Protein AF-A0A976Q446-F1 (afdb_monomer_lite)

Secondary structure (DSSP, 8-state):
---------------------------------TTTTSSSEEE-TTS-EEEPTTEEES-TT-TT---EEEPTTPPP-----------------------S-PPPS---GGGTT-EEES-BTTT-STT--EEEEETTEEEE-SSHHHHHHHHTT-SEEEEEEEE--TTSPPPEEEEEEEBS--PBP-TT---EESSSSEEEEEETTEEEEEEHHHHHHHTTTTT---SEEEEEE-TTSSEEEEEE-S---

Foldseek 3Di:
DDDDDDDDDDDDDDDDDDPPPPPPDPPPPPPDQPLNQEPQWDQDPVGDIDGHPQWDQPCPPDPVRSYTDGDPPPDDPPPDDDDDDDDDPDPPPPDPPQPFQDDDQWADPVQQQPKDKRAAPVRDFQSIWIWGHHPGGTDTDQDVLQVVLVVVVARGWLGWHWDDDPVPDDIDIDTHGFHDDQDFDDPPDAWDDPDFFKIWDDDSRGIGIDGLCCVQQVCPVVNDRANDWTWDQDPVRGTDIDGHHPPPD

Radius of gyration: 28.93 Å; chains: 1; bounding box: 52×48×113 Å

Sequence (249 aa):
MTRHTSRFFALPILAAGLFGTFVGCVIETGIREPCDSGEHNYLDGDGNCECDQGYEWCNPADNNDLNCCKIEDAPAPGDGDGDGDGDGDGDGDTGEEDAGVHPPAECQMTDEGALWCTHDQAMGPEGSTLYVCSGGQWVVDSVTGTAWCADSGYDFSYGCTDVVPTDGADPYIEFLCGSGPGTACDDAYVDNCVDSDVIQFCKFDKVTADSCQRFCSSGELDGVAYEFGACDIGDDSLYTCLCWDGDAG

pLDDT: mean 79.63, std 19.0, range [39.44, 97.5]

Structure (mmCIF, N/CA/C/O backbone):
data_AF-A0A976Q446-F1
#
_entry.id   AF-A0A976Q446-F1
#
loop_
_atom_site.group_PDB
_atom_site.id
_atom_site.type_symbol
_atom_site.label_atom_id
_atom_site.label_alt_id
_atom_site.label_comp_id
_atom_site.label_asym_id
_atom_site.label_entity_id
_atom_site.label_seq_id
_atom_site.pdbx_PDB_ins_code
_atom_site.Cartn_x
_atom_site.Cartn_y
_atom_site.Cartn_z
_atom_site.occupancy
_atom_site.B_iso_or_equiv
_atom_site.auth_seq_id
_atom_site.auth_comp_id
_atom_site.auth_asym_id
_atom_site.auth_atom_id
_atom_site.pdbx_PDB_model_num
ATOM 1 N N . MET A 1 1 ? -16.379 17.966 -67.492 1.00 44.19 1 MET A N 1
ATOM 2 C CA . MET A 1 1 ? -15.844 19.341 -67.631 1.00 44.19 1 MET A CA 1
ATOM 3 C C . MET A 1 1 ? -16.255 20.042 -66.343 1.00 44.19 1 MET A C 1
ATOM 5 O O . MET A 1 1 ? -17.434 20.001 -66.052 1.00 44.19 1 MET A O 1
ATOM 9 N N . THR A 1 2 ? -15.397 20.499 -65.438 1.00 43.44 2 THR A N 1
ATOM 10 C CA . THR A 1 2 ? -14.132 21.223 -65.610 1.00 43.44 2 THR A CA 1
ATOM 11 C C . THR A 1 2 ? -13.346 21.101 -64.296 1.00 43.44 2 THR A C 1
ATOM 13 O O . THR A 1 2 ? -13.939 21.110 -63.222 1.00 43.44 2 THR A O 1
ATOM 16 N N . ARG A 1 3 ? -12.022 20.940 -64.384 1.00 43.34 3 ARG A N 1
ATOM 17 C CA . ARG A 1 3 ? -11.093 20.946 -63.243 1.00 43.34 3 ARG A CA 1
ATOM 18 C C . ARG A 1 3 ? -11.055 22.338 -62.601 1.00 43.34 3 ARG A C 1
ATOM 20 O O . ARG A 1 3 ? -10.925 23.309 -63.340 1.00 43.34 3 ARG A O 1
ATOM 27 N N . HIS A 1 4 ? -10.994 22.414 -61.272 1.00 45.69 4 HIS A N 1
ATOM 28 C CA . HIS A 1 4 ? -10.360 23.544 -60.591 1.00 45.69 4 HIS A CA 1
ATOM 29 C C . HIS A 1 4 ? -9.312 23.062 -59.587 1.00 45.69 4 HIS A C 1
ATOM 31 O O . HIS A 1 4 ? -9.592 22.656 -58.468 1.00 45.69 4 HIS A O 1
ATOM 37 N N . THR A 1 5 ? -8.075 23.103 -60.069 1.00 49.12 5 THR A N 1
ATOM 38 C CA . THR A 1 5 ? -6.840 23.263 -59.309 1.00 49.12 5 THR A CA 1
ATOM 39 C C . THR A 1 5 ? -6.778 24.665 -58.701 1.00 49.12 5 THR A C 1
ATOM 41 O O . THR A 1 5 ? -6.869 25.629 -59.458 1.00 49.12 5 THR A O 1
ATOM 44 N N . SER A 1 6 ? -6.500 24.771 -57.401 1.00 51.25 6 SER A N 1
ATOM 45 C CA . SER A 1 6 ? -5.892 25.965 -56.801 1.00 51.25 6 SER A CA 1
ATOM 46 C C . SER A 1 6 ? -4.831 25.544 -55.788 1.00 51.25 6 SER A C 1
ATOM 48 O O . SER A 1 6 ? -5.129 25.092 -54.690 1.00 51.25 6 SER A O 1
ATOM 50 N N . ARG A 1 7 ? -3.574 25.679 -56.218 1.00 52.44 7 ARG A N 1
ATOM 51 C CA . ARG A 1 7 ? -2.381 25.844 -55.378 1.00 52.44 7 ARG A CA 1
ATOM 52 C C . ARG A 1 7 ? -2.422 27.259 -54.813 1.00 52.44 7 ARG A C 1
ATOM 54 O O . ARG A 1 7 ? -2.649 28.123 -55.638 1.00 52.44 7 ARG A O 1
ATOM 61 N N . PHE A 1 8 ? -2.100 27.525 -53.548 1.00 46.28 8 PHE A N 1
ATOM 62 C CA . PHE A 1 8 ? -1.436 28.782 -53.154 1.00 46.28 8 PHE A CA 1
ATOM 63 C C . PHE A 1 8 ? -0.738 28.628 -51.784 1.00 46.28 8 PHE A C 1
ATOM 65 O O . PHE A 1 8 ? -1.380 28.421 -50.766 1.00 46.28 8 PHE A O 1
ATOM 72 N N . PHE A 1 9 ? 0.591 28.759 -51.851 1.00 43.62 9 PHE A N 1
ATOM 73 C CA . PHE A 1 9 ? 1.538 29.366 -50.906 1.00 43.62 9 PHE A CA 1
ATOM 74 C C . PHE A 1 9 ? 1.897 28.699 -49.567 1.00 43.62 9 PHE A C 1
ATOM 76 O O . PHE A 1 9 ? 1.183 28.760 -48.575 1.00 43.62 9 PHE A O 1
ATOM 83 N N . ALA A 1 10 ? 3.137 28.202 -49.560 1.00 46.50 10 ALA A N 1
ATOM 84 C CA . ALA A 1 10 ? 3.999 28.073 -48.398 1.00 46.50 10 ALA A CA 1
ATOM 85 C C . ALA A 1 10 ? 4.378 29.456 -47.833 1.00 46.50 10 ALA A C 1
ATOM 87 O O . ALA A 1 10 ? 4.675 30.378 -48.597 1.00 46.50 10 ALA A O 1
ATOM 88 N N . LEU A 1 11 ? 4.448 29.556 -46.505 1.00 43.75 11 LEU A N 1
ATOM 89 C CA . LEU A 1 11 ? 5.211 30.576 -45.786 1.00 43.75 11 LEU A CA 1
ATOM 90 C C . LEU A 1 11 ? 6.233 29.857 -44.885 1.00 43.75 11 LEU A C 1
ATOM 92 O O . LEU A 1 11 ? 5.818 29.019 -44.087 1.00 43.75 11 LEU A O 1
ATOM 96 N N . PRO A 1 12 ? 7.539 30.164 -44.977 1.00 56.53 12 PRO A N 1
ATOM 97 C CA . PRO A 1 12 ? 8.523 29.732 -43.996 1.00 56.53 12 PRO A CA 1
ATOM 98 C C . PRO A 1 12 ? 8.635 30.789 -42.887 1.00 56.53 12 PRO A C 1
ATOM 100 O O . PRO A 1 12 ? 8.823 31.970 -43.181 1.00 56.53 12 PRO A O 1
ATOM 103 N N . ILE A 1 13 ? 8.553 30.383 -41.617 1.00 61.16 13 ILE A N 1
ATOM 104 C CA . ILE A 1 13 ? 8.960 31.229 -40.487 1.00 61.16 13 ILE A CA 1
ATOM 105 C C . ILE A 1 13 ? 10.309 30.713 -39.988 1.00 61.16 13 ILE A C 1
ATOM 107 O O . ILE A 1 13 ? 10.453 29.562 -39.588 1.00 61.16 13 ILE A O 1
ATOM 111 N N . LEU A 1 14 ? 11.302 31.592 -40.096 1.00 50.97 14 LEU A N 1
ATOM 112 C CA . LEU A 1 14 ? 12.709 31.407 -39.770 1.00 50.97 14 LEU A CA 1
ATOM 113 C C . LEU A 1 14 ? 12.988 32.002 -38.376 1.00 50.97 14 LEU A C 1
ATOM 115 O O . LEU A 1 14 ? 12.715 33.176 -38.159 1.00 50.97 14 LEU A O 1
ATOM 119 N N . ALA A 1 15 ? 13.549 31.162 -37.500 1.00 52.41 15 ALA A N 1
ATOM 120 C CA . ALA A 1 15 ? 14.573 31.393 -36.467 1.00 52.41 15 ALA A CA 1
ATOM 121 C C . ALA A 1 15 ? 14.533 32.616 -35.515 1.00 52.41 15 ALA A C 1
ATOM 123 O O . ALA A 1 15 ? 14.672 33.757 -35.942 1.00 52.41 15 ALA A O 1
ATOM 124 N N . ALA A 1 16 ? 14.576 32.324 -34.206 1.00 46.72 16 ALA A N 1
ATOM 125 C CA . ALA A 1 16 ? 15.568 32.783 -33.205 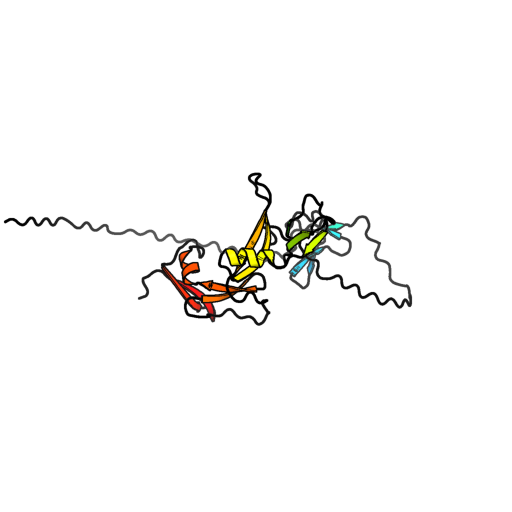1.00 46.72 16 ALA A CA 1
ATOM 126 C C . ALA A 1 16 ? 15.119 32.220 -31.834 1.00 46.72 16 ALA A C 1
ATOM 128 O O . ALA A 1 16 ? 13.964 32.381 -31.471 1.00 46.72 16 ALA A O 1
ATOM 129 N N . GLY A 1 17 ? 15.896 31.475 -31.047 1.00 47.75 17 GLY A N 1
ATOM 130 C CA . GLY A 1 17 ? 17.294 31.700 -30.700 1.00 47.75 17 GLY A CA 1
ATOM 131 C C . GLY A 1 17 ? 17.366 32.431 -29.355 1.00 47.75 17 GLY A C 1
ATOM 132 O O . GLY A 1 17 ? 17.633 33.627 -29.334 1.00 47.75 17 GLY A O 1
ATOM 133 N N . LEU A 1 18 ? 17.118 31.726 -28.247 1.00 48.59 18 LEU A N 1
ATOM 134 C CA . LEU A 1 18 ? 17.399 32.216 -26.895 1.00 48.59 18 LEU A CA 1
ATOM 135 C C . LEU A 1 18 ? 17.906 31.048 -26.043 1.00 48.59 18 LEU A C 1
ATOM 137 O O . LEU A 1 18 ? 17.147 30.308 -25.429 1.00 48.59 18 LEU A O 1
ATOM 141 N N . PHE A 1 19 ? 19.227 30.872 -26.067 1.00 49.06 19 PHE A N 1
ATOM 142 C CA . PHE A 1 19 ? 19.951 30.047 -25.110 1.00 49.06 19 PHE A CA 1
ATOM 143 C C . PHE A 1 19 ? 19.890 30.748 -23.751 1.00 49.06 19 PHE A C 1
ATOM 145 O O . PHE A 1 19 ? 20.636 31.694 -23.496 1.00 49.06 19 PHE A O 1
ATOM 152 N N . GLY A 1 20 ? 18.963 30.314 -22.900 1.00 47.66 20 GLY A N 1
ATOM 153 C CA . GLY A 1 20 ? 18.974 30.641 -21.483 1.00 47.66 20 GLY A CA 1
ATOM 154 C C . GLY A 1 20 ? 20.049 29.809 -20.797 1.00 47.66 20 GLY A C 1
ATOM 155 O O . GLY A 1 20 ? 19.848 28.630 -20.529 1.00 47.66 20 GLY A O 1
ATOM 156 N N . THR A 1 21 ? 21.207 30.407 -20.533 1.00 50.53 21 THR A N 1
ATOM 157 C CA . THR A 1 21 ? 22.177 29.863 -19.581 1.00 50.53 21 THR A CA 1
ATOM 158 C C . THR A 1 21 ? 21.565 29.940 -18.188 1.00 50.53 21 THR A C 1
ATOM 160 O O . THR A 1 21 ? 21.649 30.976 -17.527 1.00 50.53 21 THR A O 1
ATOM 163 N N . PHE A 1 22 ? 20.929 28.858 -17.748 1.00 49.34 22 PHE A N 1
ATOM 164 C CA . PHE A 1 22 ? 20.623 28.670 -16.339 1.00 49.34 22 PHE A CA 1
ATOM 165 C C . PHE A 1 22 ? 21.935 28.337 -15.634 1.00 49.34 22 PHE A C 1
ATOM 167 O O . PHE A 1 22 ? 22.484 27.246 -15.763 1.00 49.34 22 PHE A O 1
ATOM 174 N N . VAL A 1 23 ? 22.473 29.326 -14.925 1.00 53.38 23 VAL A N 1
ATOM 175 C CA . VAL A 1 23 ? 23.463 29.091 -13.878 1.00 53.38 23 VAL A CA 1
ATOM 176 C C . VAL A 1 23 ? 22.703 28.374 -12.768 1.00 53.38 23 VAL A C 1
ATOM 178 O O . VAL A 1 23 ? 22.029 29.011 -11.962 1.00 53.38 23 VAL A O 1
ATOM 181 N N . GLY A 1 24 ? 22.733 27.041 -12.801 1.00 40.53 24 GLY A N 1
ATOM 182 C CA . GLY A 1 24 ? 22.257 26.215 -11.704 1.00 40.53 24 GLY A CA 1
ATOM 183 C C . GLY A 1 24 ? 23.042 26.593 -10.456 1.00 40.53 24 GLY A C 1
ATOM 184 O O . GLY A 1 24 ? 24.266 26.471 -10.418 1.00 40.53 24 GLY A O 1
ATOM 185 N N . CYS A 1 25 ? 22.341 27.132 -9.465 1.00 46.78 25 CYS A N 1
ATOM 186 C CA . CYS A 1 25 ? 22.886 27.292 -8.133 1.00 46.78 25 CYS A CA 1
ATOM 187 C C . CYS A 1 25 ? 23.080 25.875 -7.584 1.00 46.78 25 CYS A C 1
ATOM 189 O O . CYS A 1 25 ? 22.105 25.172 -7.336 1.00 46.78 25 CYS A O 1
ATOM 191 N N . VAL A 1 26 ? 24.333 25.432 -7.471 1.00 47.09 26 VAL A N 1
ATOM 192 C CA . VAL A 1 26 ? 24.674 24.265 -6.658 1.00 47.09 26 VAL A CA 1
ATOM 193 C C . VAL A 1 26 ? 24.416 24.692 -5.220 1.00 47.09 26 VAL A C 1
ATOM 195 O O . VAL A 1 26 ? 25.197 25.449 -4.646 1.00 47.09 26 VAL A O 1
ATOM 198 N N . ILE A 1 27 ? 23.275 24.284 -4.671 1.00 40.38 27 ILE A N 1
ATOM 199 C CA . ILE A 1 27 ? 23.041 24.366 -3.236 1.00 40.38 27 ILE A CA 1
ATOM 200 C C . ILE A 1 27 ? 23.827 23.198 -2.641 1.00 40.38 27 ILE A C 1
ATOM 202 O O . ILE A 1 27 ? 23.351 22.069 -2.616 1.00 40.38 27 ILE A O 1
ATOM 206 N N . GLU A 1 28 ? 25.063 23.461 -2.214 1.00 44.03 28 GLU A N 1
ATOM 207 C CA . GLU A 1 28 ? 25.719 22.623 -1.211 1.00 44.03 28 GLU A CA 1
ATOM 208 C C . GLU A 1 28 ? 24.893 22.758 0.072 1.00 44.03 28 GLU A C 1
ATOM 210 O O . GLU A 1 28 ? 25.093 23.671 0.876 1.00 44.03 28 GLU A O 1
ATOM 215 N N . THR A 1 29 ? 23.920 21.870 0.258 1.00 46.28 29 THR A N 1
ATOM 216 C CA . THR A 1 29 ? 23.405 21.586 1.592 1.00 46.28 29 THR A CA 1
ATOM 217 C C . THR A 1 29 ? 24.532 20.865 2.315 1.00 46.28 29 THR A C 1
ATOM 219 O O . THR A 1 29 ? 24.669 19.647 2.217 1.00 46.28 29 THR A O 1
ATOM 222 N N . GLY A 1 30 ? 25.405 21.628 2.980 1.00 44.81 30 GLY A N 1
ATOM 223 C CA . GLY A 1 30 ? 26.256 21.062 4.016 1.00 44.81 30 GLY A CA 1
ATOM 224 C C . GLY A 1 30 ? 25.344 20.245 4.918 1.00 44.81 30 GLY A C 1
ATOM 225 O O . GLY A 1 30 ? 24.333 20.775 5.379 1.00 44.81 30 GLY A O 1
ATOM 226 N N . ILE A 1 31 ? 25.636 18.951 5.036 1.00 44.44 31 ILE A N 1
ATOM 227 C CA . ILE A 1 31 ? 24.857 18.001 5.823 1.00 44.44 31 ILE A CA 1
ATOM 228 C C . ILE A 1 31 ? 24.842 18.569 7.240 1.00 44.44 31 ILE A C 1
ATOM 230 O O . ILE A 1 31 ? 25.838 18.499 7.957 1.00 44.44 31 ILE A O 1
ATOM 234 N N . ARG A 1 32 ? 23.753 19.257 7.589 1.00 49.25 32 ARG A N 1
ATOM 235 C CA . ARG A 1 32 ? 23.445 19.591 8.971 1.00 49.25 32 ARG A CA 1
ATOM 236 C C . ARG A 1 32 ? 23.300 18.244 9.648 1.00 49.25 32 ARG A C 1
ATOM 238 O O . ARG A 1 32 ? 22.568 17.403 9.125 1.00 49.25 32 ARG A O 1
ATOM 245 N N . GLU A 1 33 ? 24.050 18.015 10.722 1.00 61.28 33 GLU A N 1
ATOM 246 C CA . GLU A 1 33 ? 23.858 16.785 11.481 1.00 61.28 33 GLU A CA 1
ATOM 247 C C . GLU A 1 33 ? 22.367 16.694 11.839 1.00 61.28 33 GLU A C 1
ATOM 249 O O . GLU A 1 33 ? 21.788 17.726 12.203 1.00 61.28 33 GLU A O 1
ATOM 254 N N . PRO A 1 34 ? 21.720 15.528 11.651 1.00 69.06 34 PRO A N 1
ATOM 255 C CA . PRO A 1 34 ? 20.257 15.418 11.635 1.00 69.06 34 PRO A CA 1
ATOM 256 C C . PRO A 1 34 ? 19.574 16.006 12.877 1.00 69.06 34 PRO A C 1
ATOM 258 O O . PRO A 1 34 ? 18.425 16.431 12.799 1.00 69.06 34 PRO A O 1
ATOM 261 N N . CYS A 1 35 ? 20.309 16.109 13.989 1.00 77.75 35 CYS A N 1
ATOM 262 C CA . CYS A 1 35 ? 19.809 16.526 15.295 1.00 77.75 35 CYS A CA 1
ATOM 263 C C . CYS A 1 35 ? 20.274 17.927 15.750 1.00 77.75 35 CYS A C 1
ATOM 265 O O . CYS A 1 35 ? 19.910 18.382 16.828 1.00 77.75 35 CYS A O 1
ATOM 267 N N . ASP A 1 36 ? 20.992 18.686 14.910 1.00 73.38 36 ASP A N 1
ATOM 268 C CA . ASP A 1 36 ? 21.624 19.984 15.253 1.00 73.38 36 ASP A CA 1
ATOM 269 C C . ASP A 1 36 ? 20.631 21.145 15.526 1.00 73.38 36 ASP A C 1
ATOM 271 O O . ASP A 1 36 ? 21.016 22.308 15.649 1.00 73.38 36 ASP A O 1
ATOM 275 N N . SER A 1 37 ? 19.323 20.873 15.562 1.00 73.94 37 SER A N 1
ATOM 276 C CA . SER A 1 37 ? 18.276 21.894 15.719 1.00 73.94 37 SER A CA 1
ATOM 277 C C . SER A 1 37 ? 17.635 21.971 17.108 1.00 73.94 37 SER A C 1
ATOM 279 O O . SER A 1 37 ? 16.805 22.857 17.316 1.00 73.94 37 SER A O 1
ATOM 281 N N . GLY A 1 38 ? 18.059 21.139 18.067 1.00 74.31 38 GLY A N 1
ATOM 282 C CA . GLY A 1 38 ? 17.521 21.147 19.432 1.00 74.31 38 GLY A CA 1
ATOM 283 C C . GLY A 1 38 ? 18.552 20.869 20.529 1.00 74.31 38 GLY A C 1
ATOM 284 O O . GLY A 1 38 ? 19.681 20.467 20.255 1.00 74.31 38 GLY A O 1
ATOM 285 N N . GLU A 1 39 ? 18.173 21.144 21.779 1.00 81.19 39 GLU A N 1
ATOM 286 C CA . GLU A 1 39 ? 18.993 20.864 22.967 1.00 81.19 39 GLU A CA 1
ATOM 287 C C . GLU A 1 39 ? 18.647 19.494 23.572 1.00 81.19 39 GLU A C 1
ATOM 289 O O . GLU A 1 39 ? 17.487 19.081 23.559 1.00 81.19 39 GLU A O 1
ATOM 294 N N . HIS A 1 40 ? 19.654 18.829 24.155 1.00 88.12 40 HIS A N 1
ATOM 295 C CA . HIS A 1 40 ? 19.524 17.533 24.838 1.00 88.12 40 HIS A CA 1
ATOM 296 C C . HIS A 1 40 ? 19.047 16.379 23.950 1.00 88.12 40 HIS A C 1
ATOM 298 O O . HIS A 1 40 ? 18.311 15.508 24.411 1.00 88.12 40 HIS A O 1
ATOM 304 N N . ASN A 1 41 ? 19.483 16.373 22.690 1.00 88.06 41 ASN A N 1
ATOM 305 C CA . ASN A 1 41 ? 19.306 15.261 21.768 1.00 88.06 41 ASN A CA 1
ATOM 306 C C . ASN A 1 41 ? 20.666 14.763 21.233 1.00 88.06 41 ASN A C 1
ATOM 308 O O . ASN A 1 41 ? 21.676 15.470 21.309 1.00 88.06 41 ASN A O 1
ATOM 312 N N . TYR A 1 42 ? 20.689 13.549 20.693 1.00 86.31 42 TYR A N 1
ATOM 313 C CA . TYR A 1 42 ? 21.829 12.950 20.005 1.00 86.31 42 TYR A CA 1
ATOM 314 C C . TYR A 1 42 ? 21.358 12.088 18.827 1.00 86.31 42 TYR A C 1
ATOM 316 O O . TYR A 1 42 ? 20.184 11.746 18.730 1.00 86.31 42 TYR A O 1
ATOM 324 N N . LEU A 1 43 ? 22.280 11.749 17.922 1.00 87.56 43 LEU A N 1
ATOM 325 C CA . LEU A 1 43 ? 22.027 10.815 16.824 1.00 87.56 43 LEU A CA 1
ATOM 326 C C . LEU A 1 43 ? 22.353 9.387 17.281 1.00 87.56 43 LEU A C 1
ATOM 328 O O . LEU A 1 43 ? 23.485 9.134 17.707 1.00 87.56 43 LEU A O 1
ATOM 332 N N . ASP A 1 44 ? 21.389 8.475 17.204 1.00 82.75 44 ASP A N 1
ATOM 333 C CA . ASP A 1 44 ? 21.592 7.063 17.530 1.00 82.75 44 ASP A CA 1
ATOM 334 C C . ASP A 1 44 ? 22.413 6.319 16.447 1.00 82.75 44 ASP A C 1
ATOM 336 O O . ASP A 1 44 ? 22.931 6.903 15.489 1.00 82.75 44 ASP A O 1
ATOM 340 N N . GLY A 1 45 ? 22.587 5.006 16.624 1.00 68.75 45 GLY A N 1
ATOM 341 C CA . GLY A 1 45 ? 23.318 4.161 15.674 1.00 68.75 45 GLY A CA 1
ATOM 342 C C . GLY A 1 45 ? 22.598 3.926 14.340 1.00 68.75 45 GLY A C 1
ATOM 343 O O . GLY A 1 45 ? 23.258 3.531 13.377 1.00 68.75 45 GLY A O 1
ATOM 344 N N . ASP A 1 46 ? 21.295 4.199 14.287 1.00 79.31 46 ASP A N 1
ATOM 345 C CA . ASP A 1 46 ? 20.400 3.959 13.153 1.00 79.31 46 ASP A CA 1
ATOM 346 C C . ASP A 1 46 ? 20.088 5.253 12.375 1.00 79.31 46 ASP A C 1
ATOM 348 O O . ASP A 1 46 ? 19.491 5.221 11.299 1.00 79.31 46 ASP A O 1
ATOM 352 N N . GLY A 1 47 ? 20.585 6.394 12.861 1.00 80.00 47 GLY A N 1
ATOM 353 C CA . GLY A 1 47 ? 20.452 7.700 12.226 1.00 80.00 47 GLY A CA 1
ATOM 354 C C . GLY A 1 47 ? 19.227 8.498 12.675 1.00 80.00 47 GLY A C 1
ATOM 355 O O . GLY A 1 47 ? 18.902 9.492 12.020 1.00 80.00 47 GLY A O 1
ATOM 356 N N . ASN A 1 48 ? 18.574 8.114 13.774 1.00 85.19 48 ASN A N 1
ATOM 357 C CA . ASN A 1 48 ? 17.458 8.851 14.362 1.00 85.19 48 ASN A CA 1
ATOM 358 C C . ASN A 1 48 ? 17.941 9.808 15.451 1.00 85.19 48 ASN A C 1
ATOM 360 O O . ASN A 1 48 ? 18.958 9.583 16.107 1.00 85.19 48 ASN A O 1
ATOM 364 N N . CYS A 1 49 ? 17.194 10.890 15.651 1.00 88.25 49 CYS A N 1
ATOM 365 C CA . CYS A 1 49 ? 17.425 11.782 16.777 1.00 88.25 49 CYS A CA 1
ATOM 366 C C . CYS A 1 49 ? 16.709 11.244 18.006 1.00 88.25 49 CYS A C 1
ATOM 368 O O . CYS A 1 49 ? 15.510 10.992 17.947 1.00 88.25 49 CYS A O 1
ATOM 370 N N . GLU A 1 50 ? 17.432 11.116 19.110 1.00 90.12 50 GLU A N 1
ATOM 371 C CA . GLU A 1 50 ? 16.914 10.676 20.401 1.00 90.12 50 GLU A CA 1
ATOM 372 C C . GLU A 1 50 ? 17.234 11.705 21.484 1.00 90.12 50 GLU A C 1
ATOM 374 O O . GLU A 1 50 ? 18.238 12.410 21.403 1.00 90.12 50 GLU A O 1
ATOM 379 N N . CYS A 1 51 ? 16.392 11.793 22.514 1.00 92.50 51 CYS A N 1
ATOM 380 C CA . CYS A 1 51 ? 16.672 12.628 23.678 1.00 92.50 51 CYS A CA 1
ATOM 381 C C . CYS A 1 51 ? 17.720 11.985 24.597 1.00 92.50 51 CYS A C 1
ATOM 383 O O . CYS A 1 51 ? 17.729 10.772 24.802 1.00 92.50 51 CYS A O 1
ATOM 385 N N . ASP A 1 52 ? 18.559 12.813 25.223 1.00 88.75 52 ASP A N 1
ATOM 386 C CA . ASP A 1 52 ? 19.460 12.388 26.294 1.00 88.75 52 ASP A CA 1
ATOM 387 C C . ASP A 1 52 ? 18.680 11.668 27.409 1.00 88.75 52 ASP A C 1
ATOM 389 O O . ASP A 1 52 ? 17.547 12.021 27.750 1.00 88.75 52 ASP A O 1
ATOM 393 N N . GLN A 1 53 ? 19.322 10.699 28.065 1.00 87.25 53 GLN A N 1
ATOM 394 C CA . GLN A 1 53 ? 18.716 9.985 29.187 1.00 87.25 53 GLN A CA 1
ATOM 395 C C . GLN A 1 53 ? 18.201 10.956 30.271 1.00 87.25 53 GLN A C 1
ATOM 397 O O . GLN A 1 53 ? 18.956 11.756 30.830 1.00 87.25 53 GLN A O 1
ATOM 402 N N . GLY A 1 54 ? 16.913 10.842 30.615 1.00 83.94 54 GLY A N 1
ATOM 403 C CA . GLY A 1 54 ? 16.236 11.719 31.583 1.00 83.94 54 GLY A CA 1
ATOM 404 C C . GLY A 1 54 ? 15.529 12.932 30.963 1.00 83.94 54 GLY A C 1
ATOM 405 O O . GLY A 1 54 ? 15.011 13.774 31.706 1.00 83.94 54 GLY A O 1
ATOM 406 N N . TYR A 1 55 ? 15.492 13.010 29.633 1.00 87.81 55 TYR A N 1
ATOM 407 C CA . TYR A 1 55 ? 14.753 13.998 28.857 1.00 87.81 55 TYR A CA 1
ATOM 408 C C . TYR A 1 55 ? 13.749 13.309 27.913 1.00 87.81 55 TYR A C 1
ATOM 410 O O . TYR A 1 55 ? 13.942 12.161 27.523 1.00 87.81 55 TYR A O 1
ATOM 418 N N . GLU A 1 56 ? 12.671 14.008 27.564 1.00 92.31 56 GLU A N 1
ATOM 419 C CA . GLU A 1 56 ? 11.621 13.597 26.620 1.00 92.31 56 GLU A CA 1
ATOM 420 C C . GLU A 1 56 ? 11.331 14.731 25.628 1.00 92.31 56 GLU A C 1
ATOM 422 O O . GLU A 1 56 ? 11.651 15.884 25.911 1.00 92.31 56 GLU A O 1
ATOM 427 N N . TRP A 1 57 ? 10.716 14.453 24.478 1.00 91.25 57 TRP A N 1
ATOM 428 C CA . TRP A 1 57 ? 10.384 15.506 23.512 1.00 91.25 57 TRP A CA 1
ATOM 429 C C . TRP A 1 57 ? 9.470 16.565 24.132 1.00 91.25 57 TRP A C 1
ATOM 431 O O . TRP A 1 57 ? 8.399 16.254 24.649 1.00 91.25 57 TRP A O 1
ATOM 441 N N . CYS A 1 58 ? 9.869 17.835 24.044 1.00 88.50 58 CYS A N 1
ATOM 442 C CA . CYS A 1 58 ? 9.074 18.951 24.561 1.00 88.50 58 CYS A CA 1
ATOM 443 C C . CYS A 1 58 ? 7.719 19.069 23.856 1.00 88.50 58 CYS A C 1
ATOM 445 O O . CYS A 1 58 ? 6.728 19.494 24.454 1.00 88.50 58 CYS A O 1
ATOM 447 N N . ASN A 1 59 ? 7.695 18.738 22.567 1.00 85.44 59 ASN A N 1
ATOM 448 C CA . ASN A 1 59 ? 6.518 18.821 21.728 1.00 85.44 59 ASN A CA 1
ATOM 449 C C . ASN A 1 59 ? 6.434 17.579 20.831 1.00 85.44 59 ASN A C 1
ATOM 451 O O . ASN A 1 59 ? 6.769 17.648 19.652 1.00 85.44 59 ASN A O 1
ATOM 455 N N . PRO A 1 60 ? 5.961 16.440 21.362 1.00 81.62 60 PRO A N 1
ATOM 456 C CA . PRO A 1 60 ? 5.889 15.190 20.603 1.00 81.62 60 PRO A CA 1
ATOM 457 C C . PRO A 1 60 ? 4.911 15.251 19.416 1.00 81.62 60 PRO A C 1
ATOM 459 O O . PRO A 1 60 ? 4.848 14.319 18.627 1.00 81.62 60 PRO A O 1
ATOM 462 N N . ALA A 1 61 ? 4.130 16.330 19.286 1.00 80.69 61 ALA A N 1
ATOM 463 C CA . ALA A 1 61 ? 3.224 16.560 18.165 1.00 80.69 61 ALA A CA 1
ATOM 464 C C . ALA A 1 61 ? 3.866 17.344 17.002 1.00 80.69 61 ALA A C 1
ATOM 466 O O . ALA A 1 61 ? 3.219 17.522 15.969 1.00 80.69 61 ALA A O 1
ATOM 467 N N . ASP A 1 62 ? 5.094 17.851 17.158 1.00 79.06 62 ASP A N 1
ATOM 468 C CA . ASP A 1 62 ? 5.823 18.566 16.107 1.00 79.06 62 ASP A CA 1
ATOM 469 C C . ASP A 1 62 ? 7.136 17.850 15.788 1.00 79.06 62 ASP A C 1
ATOM 471 O O . ASP A 1 62 ? 8.152 18.051 16.446 1.00 79.06 62 ASP A O 1
ATOM 475 N N . ASN A 1 63 ? 7.128 17.051 14.720 1.00 78.12 63 ASN A N 1
ATOM 476 C CA . ASN A 1 63 ? 8.290 16.272 14.278 1.00 78.12 63 ASN A CA 1
ATOM 477 C C . ASN A 1 63 ? 9.479 17.137 13.810 1.00 78.12 63 ASN A C 1
ATOM 479 O O . ASN A 1 63 ? 10.541 16.598 13.508 1.00 78.12 63 ASN A O 1
ATOM 483 N N . ASN A 1 64 ? 9.319 18.463 13.717 1.00 81.31 64 ASN A N 1
ATOM 484 C CA . ASN A 1 64 ? 10.417 19.388 13.428 1.00 81.31 64 ASN A CA 1
ATOM 485 C C . ASN A 1 64 ? 10.976 20.059 14.694 1.00 81.31 64 ASN A C 1
ATOM 487 O O . ASN A 1 64 ? 11.976 20.776 14.605 1.00 81.31 64 ASN A O 1
ATOM 491 N N . ASP A 1 65 ? 10.339 19.868 15.853 1.00 83.50 65 ASP A N 1
ATOM 492 C CA . ASP A 1 65 ? 10.784 20.395 17.140 1.00 83.50 65 ASP A CA 1
ATOM 493 C C . ASP A 1 65 ? 11.637 19.353 17.871 1.00 83.50 65 ASP A C 1
ATOM 495 O O . ASP A 1 65 ? 11.158 18.582 18.700 1.00 83.50 65 ASP A O 1
ATOM 499 N N . LEU A 1 66 ? 12.938 19.348 17.573 1.00 86.88 66 LEU A N 1
ATOM 500 C CA . LEU A 1 66 ? 13.896 18.425 18.188 1.00 86.88 66 LEU A CA 1
ATOM 501 C C . LEU A 1 66 ? 14.356 18.868 19.594 1.00 86.88 66 LEU A C 1
ATOM 503 O O . LEU A 1 66 ? 15.450 18.502 20.027 1.00 86.88 66 LEU A O 1
ATOM 507 N N . ASN A 1 67 ? 13.582 19.685 20.312 1.00 86.88 67 ASN A N 1
ATOM 508 C CA . ASN A 1 67 ? 13.924 20.062 21.683 1.00 86.88 67 ASN A CA 1
ATOM 509 C C . ASN A 1 67 ? 13.483 18.991 22.685 1.00 86.88 67 ASN A C 1
ATOM 511 O O . ASN A 1 67 ? 12.319 18.584 22.708 1.00 86.88 67 ASN A O 1
ATOM 515 N N . CYS A 1 68 ? 14.400 18.609 23.574 1.00 91.94 68 CYS A N 1
ATOM 516 C CA . CYS A 1 68 ? 14.127 17.676 24.657 1.00 91.94 68 CYS A CA 1
ATOM 517 C C . CYS A 1 68 ? 14.000 18.409 26.005 1.00 91.94 68 CYS A C 1
ATOM 519 O O . CYS A 1 68 ? 14.846 19.209 26.410 1.00 91.94 68 CYS A O 1
ATOM 521 N N . CYS A 1 69 ? 12.917 18.125 26.719 1.00 91.62 69 CYS A N 1
ATOM 522 C CA . CYS A 1 69 ? 12.546 18.673 28.011 1.00 91.62 69 CYS A CA 1
ATOM 523 C C . CYS A 1 69 ? 12.845 17.655 29.110 1.00 91.62 69 CYS A C 1
ATOM 525 O O . CYS A 1 69 ? 12.660 16.455 28.943 1.00 91.62 69 CYS A O 1
ATOM 527 N N . LYS A 1 70 ? 13.315 18.124 30.266 1.00 90.31 70 LYS A N 1
ATOM 528 C CA . LYS A 1 70 ? 13.607 17.235 31.391 1.00 90.31 70 LYS A CA 1
ATOM 529 C C . LYS A 1 70 ? 12.309 16.630 31.932 1.00 90.31 70 LYS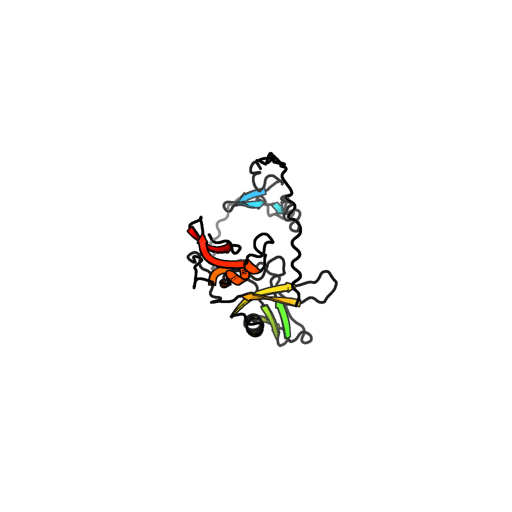 A C 1
ATOM 531 O O . LYS A 1 70 ? 11.397 17.378 32.275 1.00 90.31 70 LYS A O 1
ATOM 536 N N . ILE A 1 71 ? 12.272 15.310 32.091 1.00 85.12 71 ILE A N 1
ATOM 537 C CA . ILE A 1 71 ? 11.135 14.607 32.697 1.00 85.12 71 ILE A CA 1
ATOM 538 C C . ILE A 1 71 ? 11.062 15.017 34.176 1.00 85.12 71 ILE A C 1
ATOM 540 O O . ILE A 1 71 ? 12.003 14.769 34.940 1.00 85.12 71 ILE A O 1
ATOM 544 N N . GLU A 1 72 ? 9.973 15.671 34.597 1.00 72.25 72 GLU A N 1
ATOM 545 C CA . GLU A 1 72 ? 9.861 16.229 35.960 1.00 72.25 72 GLU A CA 1
ATOM 546 C C . GLU A 1 72 ? 9.790 15.155 37.068 1.00 72.25 72 GLU A C 1
ATOM 548 O O . GLU A 1 72 ? 10.042 15.470 38.230 1.00 72.25 72 GLU A O 1
ATOM 553 N N . ASP A 1 73 ? 9.587 13.884 36.702 1.00 56.91 73 ASP A N 1
ATOM 554 C CA . ASP A 1 73 ? 9.535 12.729 37.610 1.00 56.91 73 ASP A CA 1
ATOM 555 C C . ASP A 1 73 ? 10.567 11.627 37.280 1.00 56.91 73 ASP A C 1
ATOM 557 O O . ASP A 1 73 ? 10.381 10.466 37.651 1.00 56.91 73 ASP A O 1
ATOM 561 N N . ALA A 1 74 ? 11.676 11.950 36.601 1.00 50.03 74 ALA A N 1
ATOM 562 C CA . ALA A 1 74 ? 12.741 10.965 36.406 1.00 50.03 74 ALA A CA 1
ATOM 563 C C . ALA A 1 74 ? 13.267 10.485 37.779 1.00 50.03 74 ALA A C 1
ATOM 565 O O . ALA A 1 74 ? 13.722 11.316 38.581 1.00 50.03 74 ALA A O 1
ATOM 566 N N . PRO A 1 75 ? 13.251 9.167 38.079 1.00 44.97 75 PRO A N 1
ATOM 567 C CA . PRO A 1 75 ? 13.989 8.647 39.216 1.00 44.97 75 PRO A CA 1
ATOM 568 C C . PRO A 1 75 ? 15.438 9.105 39.057 1.00 44.97 75 PRO A C 1
ATOM 570 O O . PRO A 1 75 ? 16.031 8.941 37.989 1.00 44.97 75 PRO A O 1
ATOM 573 N N . ALA A 1 76 ? 16.003 9.719 40.100 1.00 46.44 76 ALA A N 1
ATOM 574 C CA . ALA A 1 76 ? 17.428 10.021 40.125 1.00 46.44 76 ALA A CA 1
ATOM 575 C C . ALA A 1 76 ? 18.204 8.756 39.716 1.00 46.44 76 ALA A C 1
ATOM 577 O O . ALA A 1 76 ? 17.790 7.670 40.139 1.00 46.44 76 ALA A O 1
ATOM 578 N N . PRO A 1 77 ? 19.286 8.861 38.918 1.00 47.56 77 PRO A N 1
ATOM 579 C CA . PRO A 1 77 ? 20.097 7.700 38.584 1.00 47.56 77 PRO A CA 1
ATOM 580 C C . PRO A 1 77 ? 20.496 7.032 39.898 1.00 47.56 77 PRO A C 1
ATOM 582 O O . PRO A 1 77 ? 21.172 7.629 40.736 1.00 47.56 77 PRO A O 1
ATOM 585 N N . GLY A 1 78 ? 19.944 5.841 40.121 1.00 40.00 78 GLY A N 1
ATOM 586 C CA . GLY A 1 78 ? 20.226 5.053 41.301 1.00 40.00 78 GLY A CA 1
ATOM 587 C C . GLY A 1 78 ? 21.673 4.620 41.210 1.00 40.00 78 GLY A C 1
ATOM 588 O O . GLY A 1 78 ? 22.025 3.839 40.328 1.00 40.00 78 GLY A O 1
ATOM 589 N N . ASP A 1 79 ? 22.499 5.162 42.099 1.00 43.78 79 ASP A N 1
ATOM 590 C CA . ASP A 1 79 ? 23.861 4.706 42.323 1.00 43.78 79 ASP A CA 1
ATOM 591 C C . ASP A 1 79 ? 23.799 3.200 42.609 1.00 43.78 79 ASP A C 1
ATOM 593 O O . ASP A 1 79 ? 23.273 2.768 43.638 1.00 43.78 79 ASP A O 1
ATOM 597 N N . GLY A 1 80 ? 24.237 2.406 41.632 1.00 49.97 80 GLY A N 1
ATOM 598 C CA . GLY A 1 80 ? 24.195 0.957 41.702 1.00 49.97 80 GLY A CA 1
ATOM 599 C C . GLY A 1 80 ? 24.971 0.456 42.910 1.00 49.97 80 GLY A C 1
ATOM 600 O O . GLY A 1 80 ? 26.156 0.734 43.019 1.00 49.97 80 GLY A O 1
ATOM 601 N N . ASP A 1 81 ? 24.278 -0.267 43.786 1.00 52.56 81 ASP A N 1
ATOM 602 C CA . ASP A 1 81 ? 24.821 -1.279 44.692 1.00 52.56 81 ASP A CA 1
ATOM 603 C C . ASP A 1 81 ? 23.637 -1.980 45.379 1.00 52.56 81 ASP A C 1
ATOM 605 O O . ASP A 1 81 ? 22.958 -1.406 46.234 1.00 52.56 81 ASP A O 1
ATOM 609 N N . GLY A 1 82 ? 23.362 -3.230 45.003 1.00 40.28 82 GLY A N 1
ATOM 610 C CA . GLY A 1 82 ? 22.296 -3.999 45.641 1.00 40.28 82 GLY A CA 1
ATOM 611 C C . GLY A 1 82 ? 22.052 -5.360 45.012 1.00 40.28 82 GLY A C 1
ATOM 612 O O . GLY A 1 82 ? 21.137 -5.516 44.211 1.00 40.28 82 GLY A O 1
ATOM 613 N N . ASP A 1 83 ? 22.861 -6.336 45.420 1.00 63.41 83 ASP A N 1
ATOM 614 C CA . ASP A 1 83 ? 22.648 -7.765 45.204 1.00 63.41 83 ASP A CA 1
ATOM 615 C C . ASP A 1 83 ? 21.212 -8.186 45.572 1.00 63.41 83 ASP A C 1
ATOM 617 O O . ASP A 1 83 ? 20.755 -7.988 46.703 1.00 63.41 83 ASP A O 1
ATOM 621 N N . GLY A 1 84 ? 20.515 -8.806 44.622 1.00 42.84 84 GLY A N 1
ATOM 622 C CA . GLY A 1 84 ? 19.179 -9.351 44.814 1.00 42.84 84 GLY A CA 1
ATOM 623 C C . GLY A 1 84 ? 18.932 -10.510 43.862 1.00 42.84 84 GLY A C 1
ATOM 624 O O . GLY A 1 84 ? 18.445 -10.307 42.756 1.00 42.84 84 GLY A O 1
ATOM 625 N N . ASP A 1 85 ? 19.273 -11.718 44.311 1.00 60.38 85 ASP A N 1
ATOM 626 C CA . ASP A 1 85 ? 18.866 -12.973 43.684 1.00 60.38 85 ASP A CA 1
ATOM 627 C C . ASP A 1 85 ? 17.330 -13.022 43.609 1.00 60.38 85 ASP A C 1
ATOM 629 O O . ASP A 1 85 ? 16.642 -13.145 44.628 1.00 60.38 85 ASP A O 1
ATOM 633 N N . GLY A 1 86 ? 16.796 -12.892 42.399 1.00 43.28 86 GLY A N 1
ATOM 634 C CA . GLY A 1 86 ? 15.369 -12.933 42.118 1.00 43.28 86 GLY A CA 1
ATOM 635 C C . GLY A 1 86 ? 15.127 -13.610 40.782 1.00 43.28 86 GLY A C 1
ATOM 636 O O . GLY A 1 86 ? 15.064 -12.942 39.756 1.00 43.28 86 GLY A O 1
ATOM 637 N N . ASP A 1 87 ? 15.001 -14.936 40.819 1.00 56.69 87 ASP A N 1
ATOM 638 C CA . ASP A 1 87 ? 14.468 -15.742 39.725 1.00 56.69 87 ASP A CA 1
ATOM 639 C C . ASP A 1 87 ? 13.076 -15.213 39.349 1.00 56.69 87 ASP A C 1
ATOM 641 O O . ASP A 1 87 ? 12.110 -15.340 40.109 1.00 56.69 87 ASP A O 1
ATOM 645 N N . GLY A 1 88 ? 12.988 -14.589 38.180 1.00 42.84 88 GLY A N 1
ATOM 646 C CA . GLY A 1 88 ? 11.759 -14.064 37.612 1.00 42.84 88 GLY A CA 1
ATOM 647 C C . GLY A 1 88 ? 11.817 -14.201 36.105 1.00 42.84 88 GLY A C 1
ATOM 648 O O . GLY A 1 88 ? 12.176 -13.251 35.418 1.00 42.84 88 GLY A O 1
ATOM 649 N N . ASP A 1 89 ? 11.480 -15.395 35.619 1.00 55.25 89 ASP A N 1
ATOM 650 C CA . ASP A 1 89 ? 11.128 -15.641 34.224 1.00 55.25 89 ASP A CA 1
ATOM 651 C C . ASP A 1 89 ? 9.957 -14.715 33.861 1.00 55.25 89 ASP A C 1
ATOM 653 O O . ASP A 1 89 ? 8.798 -14.964 34.203 1.00 55.25 89 ASP A O 1
ATOM 657 N N . GLY A 1 90 ? 10.290 -13.594 33.236 1.00 41.69 90 GLY A N 1
ATOM 658 C CA . GLY A 1 90 ? 9.360 -12.623 32.696 1.00 41.69 90 GLY A CA 1
ATOM 659 C C . GLY A 1 90 ? 9.746 -12.361 31.256 1.00 41.69 90 GLY A C 1
ATOM 660 O O . GLY A 1 90 ? 10.335 -11.325 30.965 1.00 41.69 90 GLY A O 1
ATOM 661 N N . ASP A 1 91 ? 9.435 -13.323 30.387 1.00 55.12 91 ASP A N 1
ATOM 662 C CA . ASP A 1 91 ? 9.350 -13.121 28.942 1.00 55.12 91 ASP A CA 1
ATOM 663 C C . ASP A 1 91 ? 8.287 -12.040 28.685 1.00 55.12 91 ASP A C 1
ATOM 665 O O . ASP A 1 91 ? 7.095 -12.315 28.546 1.00 55.12 91 ASP A O 1
ATOM 669 N N . GLY A 1 92 ? 8.717 -10.784 28.736 1.00 39.44 92 GLY A N 1
ATOM 670 C CA . GLY A 1 92 ? 7.959 -9.622 28.308 1.00 39.44 92 GLY A CA 1
ATOM 671 C C . GLY A 1 92 ? 8.384 -9.258 26.899 1.00 39.44 92 GLY A C 1
ATOM 672 O O . GLY A 1 92 ? 9.085 -8.269 26.716 1.00 39.44 92 GLY A O 1
ATOM 673 N N . ASP A 1 93 ? 7.982 -10.079 25.929 1.00 52.47 93 ASP A N 1
ATOM 674 C CA . ASP A 1 93 ? 7.849 -9.643 24.538 1.00 52.47 93 ASP A CA 1
ATOM 675 C C . ASP A 1 93 ? 6.868 -8.457 24.519 1.00 52.47 93 ASP A C 1
ATOM 677 O O . ASP A 1 93 ? 5.648 -8.623 24.546 1.00 52.47 93 ASP A O 1
ATOM 681 N N . THR A 1 94 ? 7.406 -7.244 24.537 1.00 43.94 94 THR A N 1
ATOM 682 C CA . THR A 1 94 ? 6.755 -6.042 24.006 1.00 43.94 94 THR A CA 1
ATOM 683 C C . THR A 1 94 ? 7.614 -5.649 22.807 1.00 43.94 94 THR A C 1
ATOM 685 O O . THR A 1 94 ? 8.516 -4.829 22.924 1.00 43.94 94 THR A O 1
ATOM 688 N N . GLY A 1 95 ? 7.583 -6.408 21.713 1.00 40.16 95 GLY A N 1
ATOM 689 C CA . GLY A 1 95 ? 6.394 -6.503 20.879 1.00 40.16 95 GLY A CA 1
ATOM 690 C C . GLY A 1 95 ? 6.287 -5.171 20.155 1.00 40.16 95 GLY A C 1
ATOM 691 O O . GLY A 1 95 ? 5.568 -4.302 20.627 1.00 40.16 95 GLY A O 1
ATOM 692 N N . GLU A 1 96 ? 7.122 -5.026 19.124 1.00 45.56 96 GLU A N 1
ATOM 693 C CA . GLU A 1 96 ? 7.075 -4.036 18.042 1.00 45.56 96 GLU A CA 1
ATOM 694 C C . GLU A 1 96 ? 5.718 -3.318 18.020 1.00 45.56 96 GLU A C 1
ATOM 696 O O . GLU A 1 96 ? 4.695 -3.927 17.699 1.00 45.56 96 GLU A O 1
ATOM 701 N N . GLU A 1 97 ? 5.689 -2.083 18.527 1.00 49.19 97 GLU A N 1
ATOM 702 C CA . GLU A 1 97 ? 4.439 -1.364 18.752 1.00 49.19 97 GLU A CA 1
ATOM 703 C C . GLU A 1 97 ? 3.756 -1.144 17.398 1.00 49.19 97 GLU A C 1
ATOM 705 O O . GLU A 1 97 ? 4.290 -0.459 16.527 1.00 49.19 97 GLU A O 1
ATOM 710 N N . ASP A 1 98 ? 2.592 -1.777 17.221 1.00 54.56 98 ASP A N 1
ATOM 711 C CA . ASP A 1 98 ? 1.646 -1.530 16.134 1.00 54.56 98 ASP A CA 1
ATOM 712 C C . ASP A 1 98 ? 1.427 -0.012 16.065 1.00 54.56 98 ASP A C 1
ATOM 714 O O . ASP A 1 98 ? 0.761 0.567 16.922 1.00 54.56 98 ASP A O 1
ATOM 718 N N . ALA A 1 99 ? 2.065 0.653 15.098 1.00 63.75 99 ALA A N 1
ATOM 719 C CA . ALA A 1 99 ? 2.127 2.115 15.016 1.00 63.75 99 ALA A CA 1
ATOM 720 C C . ALA A 1 99 ? 0.754 2.767 14.746 1.00 63.75 99 ALA A C 1
ATOM 722 O O . ALA A 1 99 ? 0.650 3.991 14.644 1.00 63.75 99 ALA A O 1
ATOM 723 N N . GLY A 1 100 ? -0.302 1.960 14.615 1.00 74.19 100 GLY A N 1
ATOM 724 C CA . GLY A 1 100 ? -1.655 2.402 14.333 1.00 74.19 100 GLY A CA 1
ATOM 725 C C . GLY A 1 100 ? -2.509 2.744 15.562 1.00 74.19 100 GLY A C 1
ATOM 726 O O . GLY A 1 100 ? -2.250 2.389 16.710 1.00 74.19 100 GLY A O 1
ATOM 727 N N . VAL A 1 101 ? -3.620 3.428 15.297 1.00 84.62 101 VAL A N 1
ATOM 728 C CA . VAL A 1 101 ? -4.668 3.753 16.264 1.00 84.62 101 VAL A CA 1
ATOM 729 C C . VAL A 1 101 ? -5.627 2.575 16.410 1.00 84.62 101 VAL A C 1
ATOM 731 O O . VAL A 1 101 ? -6.464 2.302 15.547 1.00 84.62 101 VAL A O 1
ATOM 734 N N . HIS A 1 102 ? -5.563 1.892 17.547 1.00 83.56 102 HIS A N 1
ATOM 735 C CA . HIS A 1 102 ? -6.524 0.838 17.860 1.00 83.56 102 HIS A CA 1
ATOM 736 C C . HIS A 1 102 ? -7.953 1.378 18.044 1.00 83.56 102 HIS A C 1
ATOM 738 O O . HIS A 1 102 ? -8.142 2.498 18.536 1.00 83.56 102 HIS A O 1
ATOM 744 N N . PRO A 1 103 ? -8.977 0.572 17.706 1.00 84.88 103 PRO A N 1
ATOM 745 C CA . PRO A 1 103 ? -10.356 0.941 17.978 1.00 84.88 103 PRO A CA 1
ATOM 746 C C . PRO A 1 103 ? -10.609 1.113 19.485 1.00 84.88 103 PRO A C 1
ATOM 748 O O . PRO A 1 103 ? -9.877 0.560 20.315 1.00 84.88 103 PRO A O 1
ATOM 751 N N . PRO A 1 104 ? -11.686 1.822 19.877 1.00 84.19 104 PRO A N 1
ATOM 752 C CA . PRO A 1 104 ? -12.147 1.833 21.262 1.00 84.19 104 PRO A CA 1
ATOM 753 C C . PRO A 1 104 ? -12.307 0.407 21.799 1.00 84.19 104 PRO A C 1
ATOM 755 O O . PRO A 1 104 ? -12.698 -0.487 21.055 1.00 84.19 104 PRO A O 1
ATOM 758 N N . ALA A 1 105 ? -12.072 0.196 23.098 1.00 83.88 105 ALA A N 1
ATOM 759 C CA . ALA A 1 105 ? -12.041 -1.145 23.700 1.00 83.88 105 ALA A CA 1
ATOM 760 C C . ALA A 1 105 ? -13.288 -2.012 23.419 1.00 83.88 105 ALA A C 1
ATOM 762 O O . ALA A 1 105 ? -13.202 -3.238 23.397 1.00 83.88 105 ALA A O 1
ATOM 763 N N . GLU A 1 106 ? -14.443 -1.386 23.198 1.00 83.62 106 GLU A N 1
ATOM 764 C CA . GLU A 1 106 ? -15.695 -2.049 22.846 1.00 83.62 106 GLU A CA 1
ATOM 765 C C . GLU A 1 106 ? -16.376 -1.285 21.704 1.00 83.62 106 GLU A C 1
ATOM 767 O O . GLU A 1 106 ? -16.270 -0.058 21.623 1.00 83.62 106 GLU A O 1
ATOM 772 N N . CYS A 1 107 ? -17.117 -1.997 20.853 1.00 89.94 107 CYS A N 1
ATOM 773 C CA . CYS A 1 107 ? -18.060 -1.382 19.920 1.00 89.94 107 CYS A CA 1
ATOM 774 C C . CYS A 1 107 ? -19.483 -1.526 20.459 1.00 89.94 107 CYS A C 1
ATOM 776 O O . CYS A 1 107 ? -19.818 -2.520 21.108 1.00 89.94 107 CYS A O 1
ATOM 778 N N . GLN A 1 108 ? -20.344 -0.533 20.234 1.00 86.81 108 GLN A N 1
ATOM 779 C CA . GLN A 1 108 ? -21.731 -0.659 20.670 1.00 86.81 108 GLN A CA 1
ATOM 780 C C . GLN A 1 108 ? -22.483 -1.605 19.727 1.00 86.81 108 GLN A C 1
ATOM 782 O O . GLN A 1 108 ? -22.191 -1.691 18.542 1.00 86.81 108 GLN A O 1
ATOM 787 N N . MET A 1 109 ? -23.533 -2.266 20.221 1.00 77.00 109 MET A N 1
ATOM 788 C CA . MET A 1 109 ? -24.427 -3.085 19.376 1.00 77.00 109 MET A CA 1
ATOM 789 C C . MET A 1 109 ? -25.116 -2.277 18.262 1.00 77.00 109 MET A C 1
ATOM 791 O O . MET A 1 109 ? -25.650 -2.847 17.315 1.00 77.00 109 MET A O 1
ATOM 795 N N . THR A 1 110 ? -25.163 -0.950 18.393 1.00 86.50 110 THR A N 1
ATOM 796 C CA . THR A 1 110 ? -25.637 -0.046 17.337 1.00 86.50 110 THR A CA 1
ATOM 797 C C . THR A 1 110 ? -24.663 0.071 16.175 1.00 86.50 110 THR A C 1
ATOM 799 O O . THR A 1 110 ? -25.081 0.472 15.093 1.00 86.50 110 THR A O 1
ATOM 802 N N . ASP A 1 111 ? -23.409 -0.306 16.402 1.00 86.12 111 ASP A N 1
ATOM 803 C CA . ASP A 1 111 ? -22.297 -0.178 15.470 1.00 86.12 111 ASP A CA 1
ATOM 804 C C . ASP A 1 111 ? -21.985 -1.537 14.824 1.00 86.12 111 ASP A C 1
ATOM 806 O O . ASP A 1 111 ? -20.927 -1.713 14.236 1.00 86.12 111 ASP A O 1
ATOM 810 N N . GLU A 1 112 ? -22.887 -2.519 14.934 1.00 90.62 112 GLU A N 1
ATOM 811 C CA . GLU A 1 112 ? -22.721 -3.843 14.330 1.00 90.62 112 GLU A CA 1
ATOM 812 C C . GLU A 1 112 ? -22.442 -3.724 12.822 1.00 90.62 112 GLU A C 1
ATOM 814 O O . GLU A 1 112 ? -23.218 -3.122 12.074 1.00 90.62 112 GLU A O 1
ATOM 819 N N . GLY A 1 113 ? -21.336 -4.320 12.375 1.00 90.25 113 GLY A N 1
ATOM 820 C CA . GLY A 1 113 ? -20.845 -4.224 11.001 1.00 90.25 113 GLY A CA 1
ATOM 821 C C . GLY A 1 113 ? -20.059 -2.948 10.680 1.00 90.25 113 GLY A C 1
ATOM 822 O O . GLY A 1 113 ? -19.623 -2.798 9.540 1.00 90.25 113 GLY A O 1
ATOM 823 N N . ALA A 1 114 ? -19.857 -2.040 11.641 1.00 91.25 114 ALA A N 1
ATOM 824 C CA . ALA A 1 114 ? -18.934 -0.922 11.478 1.00 91.25 114 ALA A CA 1
ATOM 825 C C . ALA A 1 114 ? -17.505 -1.439 11.283 1.00 91.25 114 ALA A C 1
ATOM 827 O O . ALA A 1 114 ? -17.120 -2.463 11.852 1.00 91.25 114 ALA A O 1
ATOM 828 N N . LEU A 1 115 ? -16.735 -0.706 10.483 1.00 92.94 115 LEU A N 1
ATOM 829 C CA . LEU A 1 115 ? -15.342 -1.000 10.176 1.00 92.94 115 LEU A CA 1
ATOM 830 C C . LEU A 1 115 ? -14.434 0.009 10.877 1.00 92.94 115 LEU A C 1
ATOM 832 O O . LEU A 1 115 ? -14.803 1.173 11.023 1.00 92.94 115 LEU A O 1
ATOM 836 N N . TRP A 1 116 ? -13.250 -0.441 11.276 1.00 93.19 116 TRP A N 1
ATOM 837 C CA . TRP A 1 116 ? -12.188 0.398 11.823 1.00 93.19 116 TRP A CA 1
ATOM 838 C C . TRP A 1 116 ? -10.851 -0.038 11.243 1.00 93.19 116 TRP A C 1
ATOM 840 O O . TRP A 1 116 ? -10.566 -1.234 11.216 1.00 93.19 116 TRP A O 1
ATOM 850 N N . CYS A 1 117 ? -10.022 0.908 10.818 1.00 95.25 117 CYS A N 1
ATOM 851 C CA . CYS A 1 117 ? -8.659 0.626 10.394 1.00 95.25 117 CYS A CA 1
ATOM 852 C C . CYS A 1 117 ? -7.662 1.204 11.392 1.00 95.25 117 CYS A C 1
ATOM 854 O O . CYS A 1 117 ? -7.878 2.302 11.895 1.00 95.25 117 CYS A O 1
ATOM 856 N N . THR A 1 118 ? -6.569 0.494 11.675 1.00 94.31 118 THR A N 1
ATOM 857 C CA . THR A 1 118 ? -5.540 1.033 12.576 1.00 94.31 118 THR A CA 1
ATOM 858 C C . THR A 1 118 ? -4.757 2.189 11.969 1.00 94.31 118 THR A C 1
ATOM 860 O O . THR A 1 118 ? -4.232 3.010 12.705 1.00 94.31 118 THR A O 1
ATOM 863 N N . HIS A 1 119 ? -4.668 2.282 10.647 1.00 92.75 119 HIS A N 1
ATOM 864 C CA . HIS A 1 119 ? -3.871 3.312 9.988 1.00 92.75 119 HIS A CA 1
ATOM 865 C C . HIS A 1 119 ? -4.761 4.425 9.452 1.00 92.75 119 HIS A C 1
ATOM 867 O O . HIS A 1 119 ? -5.853 4.166 8.952 1.00 92.75 119 HIS A O 1
ATOM 873 N N . ASP A 1 120 ? -4.290 5.665 9.534 1.00 90.50 120 ASP A N 1
ATOM 874 C CA . ASP A 1 120 ? -4.888 6.794 8.829 1.00 90.50 120 ASP A CA 1
ATOM 875 C C . ASP A 1 120 ? -4.223 6.981 7.453 1.00 90.50 120 ASP A C 1
ATOM 877 O O . ASP A 1 120 ? -3.320 6.241 7.053 1.00 90.50 120 ASP A O 1
ATOM 881 N N . GLN A 1 121 ? -4.667 7.984 6.697 1.00 87.81 121 GLN A N 1
ATOM 882 C CA . GLN A 1 121 ? -4.065 8.299 5.396 1.00 87.81 121 GLN A CA 1
ATOM 883 C C . GLN A 1 121 ? -2.582 8.686 5.459 1.00 87.81 121 GLN A C 1
ATOM 885 O O . GLN A 1 121 ? -1.888 8.518 4.459 1.00 87.81 121 GLN A O 1
ATOM 890 N N . ALA A 1 122 ? -2.103 9.243 6.574 1.00 89.06 122 ALA A N 1
ATOM 891 C CA . ALA A 1 122 ? -0.715 9.673 6.701 1.00 89.06 122 ALA A CA 1
ATOM 892 C C . ALA A 1 122 ? 0.221 8.481 6.944 1.00 89.06 122 ALA A C 1
ATOM 894 O O . ALA A 1 122 ? 1.341 8.485 6.437 1.00 89.06 122 ALA A O 1
ATOM 895 N N . MET A 1 123 ? -0.252 7.464 7.667 1.00 91.88 123 MET A N 1
ATOM 896 C CA . MET A 1 123 ? 0.478 6.212 7.897 1.00 91.88 123 MET A CA 1
ATOM 897 C C . MET A 1 123 ? 0.516 5.318 6.650 1.00 91.88 123 MET A C 1
ATOM 899 O O . MET A 1 123 ? 1.499 4.622 6.416 1.00 91.88 123 MET A O 1
ATOM 903 N N . GLY A 1 124 ? -0.531 5.358 5.819 1.00 92.25 124 GLY A N 1
ATOM 904 C CA . GLY A 1 124 ? -0.653 4.483 4.653 1.00 92.25 124 GLY A CA 1
ATOM 905 C C . GLY A 1 124 ? -1.148 3.072 5.009 1.00 92.25 124 GLY A C 1
ATOM 906 O O . GLY A 1 124 ? -1.478 2.798 6.156 1.00 92.25 124 GLY A O 1
ATOM 907 N N . PRO A 1 125 ? -1.281 2.169 4.020 1.00 94.19 125 PRO A N 1
ATOM 908 C CA . PRO A 1 125 ? -1.954 0.882 4.221 1.00 94.19 125 PRO A CA 1
ATOM 909 C C . PRO A 1 125 ? -1.041 -0.243 4.733 1.00 94.19 125 PRO A C 1
ATOM 911 O O . PRO A 1 125 ? -1.545 -1.285 5.151 1.00 94.19 125 PRO A O 1
ATOM 914 N N . GLU A 1 126 ? 0.279 -0.083 4.646 1.00 92.38 126 GLU A N 1
ATOM 915 C CA . GLU A 1 126 ? 1.258 -1.081 5.090 1.00 92.38 126 GLU A CA 1
ATOM 916 C C . GLU A 1 126 ? 1.120 -1.343 6.591 1.00 92.38 126 GLU A C 1
ATOM 918 O O . GLU A 1 126 ? 0.919 -0.411 7.354 1.00 92.38 126 GLU A O 1
ATOM 923 N N . GLY A 1 127 ? 1.141 -2.611 7.012 1.00 90.25 127 GLY A N 1
ATOM 924 C CA . GLY A 1 127 ? 0.970 -2.986 8.425 1.00 90.25 127 GLY A CA 1
ATOM 925 C C . GLY A 1 127 ? -0.436 -2.775 9.012 1.00 90.25 127 GLY A C 1
ATOM 926 O O . GLY A 1 127 ? -0.698 -3.199 10.137 1.00 90.25 127 GLY A O 1
ATOM 927 N N . SER A 1 128 ? -1.372 -2.180 8.268 1.00 94.12 128 SER A N 1
ATOM 928 C CA . SER A 1 128 ? -2.705 -1.871 8.789 1.00 94.12 128 SER A CA 1
ATOM 929 C C . SER A 1 128 ? -3.540 -3.108 9.140 1.00 94.12 128 SER A C 1
ATOM 931 O O . SER A 1 128 ? -3.555 -4.123 8.436 1.00 94.12 128 SER A O 1
ATOM 933 N N . THR A 1 129 ? -4.308 -2.994 10.226 1.00 94.25 129 THR A N 1
ATOM 934 C CA . THR A 1 129 ? -5.266 -4.013 10.663 1.00 94.25 129 THR A CA 1
ATOM 935 C C . THR A 1 129 ? -6.687 -3.476 10.549 1.00 94.25 129 THR A C 1
ATOM 937 O O . THR A 1 129 ? -7.028 -2.436 11.116 1.00 94.25 129 THR A O 1
ATOM 940 N N . LEU A 1 130 ? -7.538 -4.215 9.837 1.00 94.88 130 LEU A N 1
ATOM 941 C CA . LEU A 1 130 ? -8.969 -3.946 9.763 1.00 94.88 130 LEU A CA 1
ATOM 942 C C . LEU A 1 130 ? -9.695 -4.694 10.884 1.00 94.88 130 LEU A C 1
ATOM 944 O O . LEU A 1 130 ? -9.500 -5.895 11.080 1.00 94.88 130 LEU A O 1
ATOM 948 N N . TYR A 1 131 ? -10.585 -3.995 11.574 1.00 94.94 131 TYR A N 1
ATOM 949 C CA . TYR A 1 131 ? -11.522 -4.558 12.533 1.00 94.94 131 TYR A CA 1
ATOM 950 C C . TYR A 1 131 ? -12.956 -4.371 12.050 1.00 94.94 131 TYR A C 1
ATOM 952 O O . TYR A 1 131 ? -13.303 -3.349 11.457 1.00 94.94 131 TYR A O 1
ATOM 960 N N . VAL A 1 132 ? -13.808 -5.340 12.375 1.00 94.62 132 VAL A N 1
ATOM 961 C CA . VAL A 1 132 ? -15.260 -5.256 12.226 1.00 94.62 132 VAL A CA 1
ATOM 962 C C . VAL A 1 132 ? -15.928 -5.404 13.587 1.00 94.62 132 VAL A C 1
ATOM 964 O O . VAL A 1 132 ? -15.542 -6.253 14.397 1.00 94.62 132 VAL A O 1
ATOM 967 N N . CYS A 1 133 ? -16.935 -4.578 13.857 1.00 94.25 133 CYS A N 1
ATOM 968 C CA . CYS A 1 133 ? -17.760 -4.735 15.045 1.00 94.25 133 CYS A CA 1
ATOM 969 C C . CYS A 1 133 ? -18.716 -5.917 14.858 1.00 94.25 133 CYS A C 1
ATOM 971 O O . CYS A 1 133 ? -19.577 -5.897 13.975 1.00 94.25 133 CYS A O 1
ATOM 973 N N . SER A 1 134 ? -18.570 -6.941 15.694 1.00 94.06 134 SER A N 1
ATOM 974 C CA . SER A 1 134 ? -19.412 -8.133 15.677 1.00 94.06 134 SER A CA 1
ATOM 975 C C . SER A 1 134 ? -19.773 -8.552 17.097 1.00 94.06 134 SER A C 1
ATOM 977 O O . SER A 1 134 ? -18.917 -8.961 17.882 1.00 94.06 134 SER A O 1
ATOM 979 N N . GLY A 1 135 ? -21.059 -8.500 17.433 1.00 91.00 135 GLY A N 1
ATOM 980 C CA . GLY A 1 135 ? -21.570 -8.879 18.749 1.00 91.00 135 GLY A CA 1
ATOM 981 C C . GLY A 1 135 ? -21.120 -7.948 19.877 1.00 91.00 135 GLY A C 1
ATOM 982 O O . GLY A 1 135 ? -20.988 -8.400 21.016 1.00 91.00 135 GLY A O 1
ATOM 983 N N . GLY A 1 136 ? -20.883 -6.669 19.573 1.00 88.62 136 GLY A N 1
ATOM 984 C CA . GLY A 1 136 ? -20.384 -5.679 20.535 1.00 88.62 136 GLY A CA 1
ATOM 985 C C . GLY A 1 136 ? -18.885 -5.789 20.840 1.00 88.62 136 GLY A C 1
ATOM 986 O O . GLY A 1 136 ? -18.417 -5.250 21.841 1.00 88.62 136 GLY A O 1
ATOM 987 N N . GLN A 1 137 ? -18.123 -6.502 20.007 1.00 90.56 137 GLN A N 1
ATOM 988 C CA . GLN A 1 137 ? -16.667 -6.583 20.102 1.00 90.56 137 GLN A CA 1
ATOM 989 C C . GLN A 1 137 ? -16.018 -6.315 18.746 1.00 90.56 137 GLN A C 1
ATOM 991 O O . GLN A 1 137 ? -16.549 -6.710 17.709 1.00 90.56 137 GLN A O 1
ATOM 996 N N . TRP A 1 138 ? -14.850 -5.677 18.764 1.00 92.19 138 TRP A N 1
ATOM 997 C CA . TRP A 1 138 ? -14.007 -5.552 17.581 1.00 92.19 138 TRP A CA 1
ATOM 998 C C . TRP A 1 138 ? -13.296 -6.873 17.312 1.00 92.19 138 TRP A C 1
ATOM 1000 O O . TRP A 1 138 ? -12.605 -7.412 18.177 1.00 92.19 138 TRP A O 1
ATOM 1010 N N . VAL A 1 139 ? -13.473 -7.395 16.105 1.00 93.88 139 VAL A N 1
ATOM 1011 C CA . VAL A 1 139 ? -12.833 -8.624 15.637 1.00 93.88 139 VAL A CA 1
ATOM 1012 C C . VAL A 1 139 ? -11.994 -8.281 14.419 1.00 93.88 139 VAL A C 1
ATOM 1014 O O . VAL A 1 139 ? -12.463 -7.561 13.542 1.00 93.88 139 VAL A O 1
ATOM 1017 N N . VAL A 1 140 ? -10.762 -8.790 14.361 1.00 94.12 140 VAL A N 1
ATOM 1018 C CA . VAL A 1 140 ? -9.896 -8.619 13.187 1.00 94.12 140 VAL A CA 1
ATOM 1019 C C . VAL A 1 140 ? -10.574 -9.230 11.959 1.00 94.12 140 VAL A C 1
ATOM 1021 O O . VAL A 1 140 ? -10.968 -10.399 11.978 1.00 94.12 140 VAL A O 1
ATOM 1024 N N . ASP A 1 141 ? -10.684 -8.444 10.894 1.00 94.31 141 ASP A N 1
ATOM 1025 C CA . ASP A 1 141 ? -11.252 -8.837 9.610 1.00 94.31 141 ASP A CA 1
ATOM 1026 C C . ASP A 1 141 ? -10.170 -8.813 8.527 1.00 94.31 141 ASP A C 1
ATOM 1028 O O . ASP A 1 141 ? -9.784 -7.769 8.014 1.00 94.31 141 ASP A O 1
ATOM 1032 N N . SER A 1 142 ? -9.689 -9.993 8.149 1.00 90.00 142 SER A N 1
ATOM 1033 C CA . SER A 1 142 ? -8.676 -10.156 7.103 1.00 90.00 142 SER A CA 1
ATOM 1034 C C . SER A 1 142 ? -9.259 -10.424 5.711 1.00 90.00 142 SER A C 1
ATOM 1036 O O . SER A 1 142 ? -8.509 -10.670 4.764 1.00 90.00 142 SER A O 1
ATOM 1038 N N . VAL A 1 143 ? -10.588 -10.423 5.563 1.00 91.81 143 VAL A N 1
ATOM 1039 C CA . VAL A 1 143 ? -11.267 -10.891 4.344 1.00 91.81 143 VAL A CA 1
ATOM 1040 C C . VAL A 1 143 ? -11.933 -9.745 3.594 1.00 91.81 143 VAL A C 1
ATOM 1042 O O . VAL A 1 143 ? -11.855 -9.712 2.364 1.00 91.81 143 VAL A O 1
ATOM 1045 N N . THR A 1 144 ? -12.555 -8.799 4.301 1.00 93.44 144 THR A N 1
ATOM 1046 C CA . THR A 1 144 ? -13.354 -7.731 3.680 1.00 93.44 144 THR A CA 1
ATOM 1047 C C . THR A 1 144 ? -12.546 -6.879 2.705 1.00 93.44 144 THR A C 1
ATOM 1049 O O . THR A 1 144 ? -13.006 -6.664 1.584 1.00 93.44 144 THR A O 1
ATOM 1052 N N . GLY A 1 145 ? -11.326 -6.463 3.065 1.00 93.19 145 GLY A N 1
ATOM 1053 C CA . GLY A 1 145 ? -10.480 -5.657 2.173 1.00 93.19 145 GLY A CA 1
ATOM 1054 C C . GLY A 1 145 ? -10.151 -6.376 0.860 1.00 93.19 145 GLY A C 1
ATOM 1055 O O . GLY A 1 145 ? -10.345 -5.832 -0.225 1.00 93.19 145 GLY A O 1
ATOM 1056 N N . THR A 1 146 ? -9.734 -7.643 0.938 1.00 92.81 146 THR A N 1
ATOM 1057 C CA . THR A 1 146 ? -9.438 -8.462 -0.251 1.00 92.81 146 THR A CA 1
ATOM 1058 C C . THR A 1 146 ? -10.686 -8.702 -1.100 1.00 92.81 146 THR A C 1
ATOM 1060 O O . THR A 1 146 ? -10.615 -8.608 -2.322 1.00 92.81 146 THR A O 1
ATOM 1063 N N . ALA A 1 147 ? -11.839 -8.972 -0.480 1.00 94.25 147 ALA A N 1
ATOM 1064 C CA . ALA A 1 147 ? -13.097 -9.156 -1.201 1.00 94.25 147 ALA A CA 1
ATOM 1065 C C . ALA A 1 147 ? -13.531 -7.877 -1.938 1.00 94.25 147 ALA A C 1
ATOM 1067 O O . ALA A 1 147 ? -13.919 -7.938 -3.102 1.00 94.25 147 ALA A O 1
ATOM 1068 N N . TRP A 1 148 ? -13.401 -6.716 -1.293 1.00 95.44 148 TRP A N 1
ATOM 1069 C CA . TRP A 1 148 ? -13.723 -5.423 -1.895 1.00 95.44 148 TRP A CA 1
ATOM 1070 C C . TRP A 1 148 ? -12.816 -5.093 -3.090 1.00 95.44 148 TRP A C 1
ATOM 1072 O O . TRP A 1 148 ? -13.285 -4.646 -4.141 1.00 95.44 148 TRP A O 1
ATOM 1082 N N . CYS A 1 149 ? -11.519 -5.380 -2.962 1.00 96.56 149 CYS A N 1
ATOM 1083 C CA . CYS A 1 149 ? -10.565 -5.239 -4.057 1.00 96.56 149 CYS A CA 1
ATOM 1084 C C . CYS A 1 149 ? -10.867 -6.204 -5.214 1.00 96.56 149 CYS A C 1
ATOM 1086 O O . CYS A 1 149 ? -10.862 -5.785 -6.374 1.00 96.56 149 CYS A O 1
ATOM 1088 N N . ALA A 1 150 ? -11.221 -7.455 -4.911 1.00 95.50 150 ALA A N 1
ATOM 1089 C CA . ALA A 1 150 ? -11.617 -8.448 -5.908 1.00 95.50 150 ALA A CA 1
ATOM 1090 C C . ALA A 1 150 ? -12.856 -8.024 -6.707 1.00 95.50 150 ALA A C 1
ATOM 1092 O O . ALA A 1 150 ? -12.872 -8.149 -7.934 1.00 95.50 150 ALA A O 1
ATOM 1093 N N . ASP A 1 151 ? -13.859 -7.446 -6.044 1.00 96.38 151 ASP A N 1
ATOM 1094 C CA . ASP A 1 151 ? -15.050 -6.903 -6.709 1.00 96.38 151 ASP A CA 1
ATOM 1095 C C . ASP A 1 151 ? -14.718 -5.728 -7.648 1.00 96.38 151 ASP A C 1
ATOM 1097 O O . ASP A 1 151 ? -15.427 -5.488 -8.629 1.00 96.38 151 ASP A O 1
ATOM 1101 N N . SER A 1 152 ? -13.606 -5.033 -7.389 1.00 94.94 152 SER A N 1
ATOM 1102 C CA . SER A 1 152 ? -13.077 -3.943 -8.219 1.00 94.94 152 SER A CA 1
ATOM 1103 C C . SER A 1 152 ? -12.090 -4.412 -9.302 1.00 94.94 152 SER A C 1
ATOM 1105 O O . SER A 1 152 ? -11.587 -3.591 -10.066 1.00 94.94 152 SER A O 1
ATOM 1107 N N . GLY A 1 153 ? -11.841 -5.723 -9.414 1.00 95.06 153 GLY A N 1
ATOM 1108 C CA . GLY A 1 153 ? -10.957 -6.319 -10.422 1.00 95.06 153 GLY A CA 1
ATOM 1109 C C . GLY A 1 153 ? -9.480 -6.404 -10.027 1.00 95.06 153 GLY A C 1
ATOM 1110 O O . GLY A 1 153 ? -8.643 -6.652 -10.893 1.00 95.06 153 GLY A O 1
ATOM 1111 N N . TYR A 1 154 ? -9.165 -6.201 -8.750 1.00 96.62 154 TYR A N 1
ATOM 1112 C CA . TYR A 1 154 ? -7.825 -6.364 -8.187 1.00 96.62 154 TYR A CA 1
ATOM 1113 C C . TYR A 1 154 ? -7.664 -7.743 -7.541 1.00 96.62 154 TYR A C 1
ATOM 1115 O O . TYR A 1 154 ? -8.646 -8.420 -7.253 1.00 96.62 154 TYR A O 1
ATOM 1123 N N . ASP A 1 155 ? -6.429 -8.172 -7.299 1.00 96.69 155 ASP A N 1
ATOM 1124 C CA . ASP A 1 155 ? -6.163 -9.519 -6.781 1.00 96.69 155 ASP A CA 1
ATOM 1125 C C . ASP A 1 155 ? -6.104 -9.548 -5.247 1.00 96.69 155 ASP A C 1
ATOM 1127 O O . ASP A 1 155 ? -6.441 -10.559 -4.628 1.00 96.69 155 ASP A O 1
ATOM 1131 N N . PHE A 1 156 ? -5.694 -8.439 -4.621 1.00 96.25 156 PHE A N 1
ATOM 1132 C CA . PHE A 1 156 ? -5.539 -8.337 -3.171 1.00 96.25 156 PHE A CA 1
ATOM 1133 C C . PHE A 1 156 ? -5.677 -6.895 -2.657 1.00 96.25 156 PHE A C 1
ATOM 1135 O O . PHE A 1 156 ? -5.714 -5.932 -3.425 1.00 96.25 156 PHE A O 1
ATOM 1142 N N . SER A 1 157 ? -5.739 -6.755 -1.331 1.00 96.94 157 SER A N 1
ATOM 1143 C CA . SER A 1 157 ? -5.651 -5.479 -0.615 1.00 96.94 157 SER A CA 1
ATOM 1144 C C . SER A 1 157 ? -4.273 -5.352 0.042 1.00 96.94 157 SER A C 1
ATOM 1146 O O . SER A 1 157 ? -3.794 -6.305 0.662 1.00 96.94 157 SER A O 1
ATOM 1148 N N . TYR A 1 158 ? -3.628 -4.192 -0.101 1.00 95.50 158 TYR A N 1
ATOM 1149 C CA . TYR A 1 158 ? -2.424 -3.851 0.666 1.00 95.50 158 TYR A CA 1
ATOM 1150 C C . TYR A 1 158 ? -2.735 -3.655 2.144 1.00 95.50 158 TYR A C 1
ATOM 1152 O O . TYR A 1 158 ? -1.897 -3.944 2.987 1.00 95.50 158 TYR A O 1
ATOM 1160 N N . GLY A 1 159 ? -3.956 -3.214 2.426 1.00 95.62 159 GLY A N 1
ATOM 1161 C CA . GLY A 1 159 ? -4.421 -2.825 3.739 1.00 95.62 159 GLY A CA 1
ATOM 1162 C C . GLY A 1 159 ? -5.561 -1.821 3.624 1.00 95.62 159 GLY A C 1
ATOM 1163 O O . GLY A 1 159 ? -6.156 -1.636 2.552 1.00 95.62 159 GLY A O 1
ATOM 1164 N N . CYS A 1 160 ? -5.854 -1.170 4.738 1.00 95.88 160 CYS A N 1
ATOM 1165 C CA . CYS A 1 160 ? -6.858 -0.131 4.855 1.00 95.88 160 CYS A CA 1
ATOM 1166 C C . CYS A 1 160 ? -6.241 1.181 5.346 1.00 95.88 160 CYS A C 1
ATO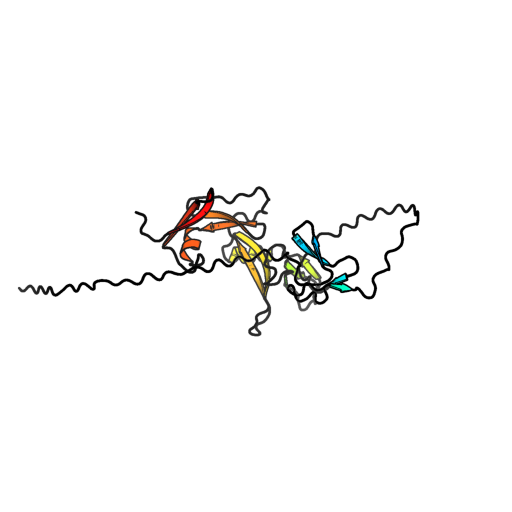M 1168 O O . CYS A 1 160 ? -5.161 1.192 5.931 1.00 95.88 160 CYS A O 1
ATOM 1170 N N . THR A 1 161 ? -6.964 2.277 5.148 1.00 94.81 161 THR A N 1
ATOM 1171 C CA . THR A 1 161 ? -6.731 3.549 5.834 1.00 94.81 161 THR A CA 1
ATOM 1172 C C . THR A 1 161 ? -8.065 4.143 6.277 1.00 94.81 161 THR A C 1
ATOM 1174 O O . THR A 1 161 ? -9.084 4.001 5.595 1.00 94.81 161 THR A O 1
ATOM 1177 N N . ASP A 1 162 ? -8.078 4.796 7.436 1.00 91.19 162 ASP A N 1
ATOM 1178 C CA . ASP A 1 162 ? -9.202 5.606 7.888 1.00 91.19 162 ASP A CA 1
ATOM 1179 C C . ASP A 1 162 ? -9.103 7.012 7.282 1.00 91.19 162 ASP A C 1
ATOM 1181 O O . ASP A 1 162 ? -8.109 7.734 7.440 1.00 91.19 162 ASP A O 1
ATOM 1185 N N . VAL A 1 163 ? -10.132 7.391 6.529 1.00 88.56 163 VAL A N 1
ATOM 1186 C CA . VAL A 1 163 ? -10.212 8.665 5.826 1.00 88.56 163 VAL A CA 1
ATOM 1187 C C . VAL A 1 163 ? -11.175 9.573 6.566 1.00 88.56 163 VAL A C 1
ATOM 1189 O O . VAL A 1 163 ? -12.368 9.295 6.632 1.00 88.56 163 VAL A O 1
ATOM 1192 N N . VAL A 1 164 ? -10.672 10.718 7.037 1.00 86.69 164 VAL A N 1
ATOM 1193 C CA . VAL A 1 164 ? -11.487 11.817 7.570 1.00 86.69 164 VAL A CA 1
ATOM 1194 C C . VAL A 1 164 ? -11.509 12.969 6.555 1.00 86.69 164 VAL A C 1
ATOM 1196 O O . VAL A 1 164 ? -10.538 13.728 6.463 1.00 86.69 164 VAL A O 1
ATOM 1199 N N . PRO A 1 165 ? -12.584 13.125 5.760 1.00 83.44 165 PRO A N 1
ATOM 1200 C CA . PRO A 1 165 ? -12.668 14.174 4.751 1.00 83.44 165 PRO A CA 1
ATOM 1201 C C . PRO A 1 165 ? -12.629 15.586 5.349 1.00 83.44 165 PRO A C 1
ATOM 1203 O O . PRO A 1 165 ? -13.266 15.888 6.359 1.00 83.44 165 PRO A O 1
ATOM 1206 N N . THR A 1 166 ? -11.921 16.503 4.685 1.00 86.00 166 THR A N 1
ATOM 1207 C CA . THR A 1 166 ? -11.812 17.911 5.126 1.00 86.00 166 THR A CA 1
ATOM 1208 C C . THR A 1 166 ? -13.027 18.768 4.761 1.00 86.00 166 THR A C 1
ATOM 1210 O O . THR A 1 166 ? -13.169 19.890 5.248 1.00 86.00 166 THR A O 1
ATOM 1213 N N . ASP A 1 167 ? -13.919 18.252 3.918 1.00 88.12 167 ASP A N 1
ATOM 1214 C CA . ASP A 1 167 ? -15.139 18.918 3.458 1.00 88.12 167 ASP A CA 1
ATOM 1215 C C . ASP A 1 167 ? -16.350 18.680 4.380 1.00 88.12 167 ASP A C 1
ATOM 1217 O O . ASP A 1 167 ? -17.442 19.190 4.117 1.00 88.12 167 ASP A O 1
ATOM 1221 N N . GLY A 1 168 ? -16.148 17.955 5.484 1.00 85.12 168 GLY A N 1
ATOM 1222 C CA . GLY A 1 168 ? -17.189 17.610 6.446 1.00 85.12 168 GLY A CA 1
ATOM 1223 C C . GLY A 1 168 ? -18.060 16.427 6.023 1.00 85.12 168 GLY A C 1
ATOM 1224 O O . GLY A 1 168 ? -19.123 16.242 6.618 1.00 85.12 168 GLY A O 1
ATOM 1225 N N . ALA A 1 169 ? -17.654 15.656 5.008 1.00 87.31 169 ALA A N 1
ATOM 1226 C CA . ALA A 1 169 ? -18.233 14.343 4.758 1.00 87.31 169 ALA A CA 1
ATOM 1227 C C . ALA A 1 169 ? -17.909 13.361 5.900 1.00 87.31 169 ALA A C 1
ATOM 1229 O O . ALA A 1 169 ? -16.970 13.563 6.673 1.00 87.31 169 ALA A O 1
ATOM 1230 N N . ASP A 1 170 ? -18.724 12.311 6.012 1.00 84.25 170 ASP A N 1
ATOM 1231 C CA . ASP A 1 170 ? -18.540 11.276 7.028 1.00 84.25 170 ASP A CA 1
ATOM 1232 C C . ASP A 1 170 ? -17.227 10.506 6.783 1.00 84.25 170 ASP A C 1
ATOM 1234 O O . ASP A 1 170 ? -16.867 10.280 5.620 1.00 84.25 170 ASP A O 1
ATOM 1238 N N . PRO A 1 171 ? -16.512 10.099 7.849 1.00 85.31 171 PRO A N 1
ATOM 1239 C CA . PRO A 1 171 ? -15.309 9.294 7.710 1.00 85.31 171 PRO A CA 1
ATOM 1240 C C . PRO A 1 171 ? -15.631 7.938 7.079 1.00 85.31 171 PRO A C 1
ATOM 1242 O O . PRO A 1 171 ? -16.721 7.387 7.268 1.00 85.31 171 PRO A O 1
ATOM 1245 N N . TYR A 1 172 ? -14.687 7.403 6.314 1.00 90.12 172 TYR A N 1
ATOM 1246 C CA . TYR A 1 172 ? -14.837 6.118 5.644 1.00 90.12 172 TYR A CA 1
ATOM 1247 C C . TYR A 1 172 ? -13.508 5.372 5.568 1.00 90.12 172 TYR A C 1
ATOM 1249 O O . TYR A 1 172 ? -12.440 5.974 5.563 1.00 90.12 172 TYR A O 1
ATOM 1257 N N . ILE A 1 173 ? -13.590 4.047 5.456 1.00 94.12 173 ILE A N 1
ATOM 1258 C CA . ILE A 1 173 ? -12.416 3.204 5.244 1.00 94.12 173 ILE A CA 1
ATOM 1259 C C . ILE A 1 173 ? -12.119 3.120 3.750 1.00 94.12 173 ILE A C 1
ATOM 1261 O O . ILE A 1 173 ? -12.988 2.748 2.956 1.00 94.12 173 ILE A O 1
ATOM 1265 N N . GLU A 1 174 ? -10.890 3.444 3.374 1.00 94.56 174 GLU A N 1
ATOM 1266 C CA . GLU A 1 174 ? -10.360 3.217 2.036 1.00 94.56 174 GLU A CA 1
ATOM 1267 C C . GLU A 1 174 ? -9.510 1.945 2.030 1.00 94.56 174 GLU A C 1
ATOM 1269 O O . GLU A 1 174 ? -8.708 1.712 2.932 1.00 94.56 174 GLU A O 1
ATOM 1274 N N . PHE A 1 175 ? -9.686 1.103 1.011 1.00 96.06 175 PHE A N 1
ATOM 1275 C CA . PHE A 1 175 ? -8.812 -0.042 0.776 1.00 96.06 175 PHE A CA 1
ATOM 1276 C C . PHE A 1 175 ? -7.902 0.267 -0.397 1.00 96.06 175 PHE A C 1
ATOM 1278 O O . PHE A 1 175 ? -8.380 0.517 -1.507 1.00 96.06 175 PHE A O 1
ATOM 1285 N N . LEU A 1 176 ? -6.591 0.183 -0.177 1.00 95.50 176 LEU A N 1
ATOM 1286 C CA . LEU A 1 176 ? -5.664 0.254 -1.292 1.00 95.50 176 LEU A CA 1
ATOM 1287 C C . LEU A 1 176 ? -5.530 -1.132 -1.918 1.00 95.50 176 LEU A C 1
ATOM 1289 O O . LEU A 1 176 ? -5.120 -2.090 -1.262 1.00 95.50 176 LEU A O 1
ATOM 1293 N N . CYS A 1 177 ? -5.871 -1.233 -3.198 1.00 96.44 177 CYS A N 1
ATOM 1294 C CA . CYS A 1 177 ? -5.890 -2.497 -3.920 1.00 96.44 177 CYS A CA 1
ATOM 1295 C C . CYS A 1 177 ? -4.648 -2.689 -4.792 1.00 96.44 177 CYS A C 1
ATOM 1297 O O . CYS A 1 177 ? -4.126 -1.737 -5.375 1.00 96.44 177 CYS A O 1
ATOM 1299 N N . GLY A 1 178 ? -4.201 -3.938 -4.892 1.00 95.38 178 GLY A N 1
ATOM 1300 C CA . GLY A 1 178 ? -3.064 -4.362 -5.701 1.00 95.38 178 GLY A CA 1
ATOM 1301 C C . GLY A 1 178 ? -3.424 -5.514 -6.632 1.00 95.38 178 GLY A C 1
ATOM 1302 O O . GLY A 1 178 ? -4.383 -6.254 -6.405 1.00 95.38 178 GLY A O 1
ATOM 1303 N N . SER A 1 179 ? -2.650 -5.658 -7.701 1.00 96.25 179 SER A N 1
ATOM 1304 C CA . SER A 1 179 ? -2.766 -6.761 -8.657 1.00 96.25 179 SER A CA 1
ATOM 1305 C C . SER A 1 179 ? -1.515 -7.625 -8.590 1.00 96.25 179 SER A C 1
ATOM 1307 O O . SER A 1 179 ? -0.452 -7.144 -8.217 1.00 96.25 179 SER A O 1
ATOM 1309 N N . GLY A 1 180 ? -1.612 -8.902 -8.943 1.00 95.25 180 GLY A N 1
ATOM 1310 C CA . GLY A 1 180 ? -0.507 -9.853 -8.863 1.00 95.25 180 GLY A CA 1
ATOM 1311 C C . GLY A 1 180 ? -0.544 -10.755 -7.620 1.00 95.25 180 GLY A C 1
ATOM 1312 O O . GLY A 1 180 ? -1.619 -11.045 -7.098 1.00 95.25 180 GLY A O 1
ATOM 1313 N N . PRO A 1 181 ? 0.616 -11.278 -7.175 1.00 94.12 181 PRO A N 1
ATOM 1314 C CA . PRO A 1 181 ? 0.667 -12.352 -6.180 1.00 94.12 181 PRO A CA 1
ATOM 1315 C C . PRO A 1 181 ? 0.182 -11.967 -4.779 1.00 94.12 181 PRO A C 1
ATOM 1317 O O . PRO A 1 181 ? -0.338 -12.829 -4.071 1.00 94.12 181 PRO A O 1
ATOM 1320 N N . GLY A 1 182 ? 0.406 -10.720 -4.348 1.00 94.38 182 GLY A N 1
ATOM 1321 C CA . GLY A 1 182 ? 0.060 -10.244 -3.003 1.00 94.38 182 GLY A CA 1
ATOM 1322 C C . GLY A 1 182 ? 0.817 -10.940 -1.865 1.00 94.38 182 GLY A C 1
ATOM 1323 O O . GLY A 1 182 ? 0.463 -10.780 -0.695 1.00 94.38 182 GLY A O 1
ATOM 1324 N N . THR A 1 183 ? 1.833 -11.742 -2.194 1.00 94.75 183 THR A N 1
ATOM 1325 C CA . THR A 1 183 ? 2.714 -12.409 -1.231 1.00 94.75 183 THR A CA 1
ATOM 1326 C C . THR A 1 183 ? 3.589 -11.386 -0.525 1.00 94.75 183 THR A C 1
ATOM 1328 O O . THR A 1 183 ? 3.892 -10.353 -1.113 1.00 94.75 183 THR A O 1
ATOM 1331 N N . ALA A 1 184 ? 4.016 -11.685 0.702 1.00 93.75 184 ALA A N 1
ATOM 1332 C CA . ALA A 1 184 ? 4.927 -10.814 1.436 1.00 93.75 184 ALA A CA 1
ATOM 1333 C C . ALA A 1 184 ? 6.218 -10.563 0.643 1.00 93.75 184 ALA A C 1
ATOM 1335 O O . ALA A 1 184 ? 6.728 -11.477 -0.015 1.00 93.75 184 ALA A O 1
ATOM 1336 N N . CYS A 1 185 ? 6.713 -9.334 0.715 1.00 92.94 185 CYS A N 1
ATOM 1337 C CA . CYS A 1 185 ? 8.064 -8.997 0.302 1.00 92.94 185 CYS A CA 1
ATOM 1338 C C . CYS A 1 185 ? 9.080 -9.675 1.222 1.00 92.94 185 CYS A C 1
ATOM 1340 O O . CYS A 1 185 ? 8.819 -9.901 2.403 1.00 92.94 185 CYS A O 1
ATOM 1342 N N . ASP A 1 186 ? 10.234 -10.023 0.666 1.00 91.44 186 ASP A N 1
ATOM 1343 C CA . ASP A 1 186 ? 11.403 -10.412 1.442 1.00 91.44 186 ASP A CA 1
ATOM 1344 C C . ASP A 1 186 ? 12.602 -9.564 1.001 1.00 91.44 186 ASP A C 1
ATOM 1346 O O . ASP A 1 186 ? 12.606 -9.011 -0.099 1.00 91.44 186 ASP A O 1
ATOM 1350 N N . ASP A 1 187 ? 13.629 -9.461 1.846 1.00 85.69 187 ASP A N 1
ATOM 1351 C CA . ASP A 1 187 ? 14.835 -8.666 1.556 1.00 85.69 187 ASP A CA 1
ATOM 1352 C C . ASP A 1 187 ? 15.617 -9.166 0.327 1.00 85.69 187 ASP A C 1
ATOM 1354 O O . ASP A 1 187 ? 16.544 -8.510 -0.152 1.00 85.69 187 ASP A O 1
ATOM 1358 N N . ALA A 1 188 ? 15.298 -10.367 -0.160 1.00 88.50 188 ALA A N 1
ATOM 1359 C CA . ALA A 1 188 ? 15.895 -10.955 -1.348 1.00 88.50 188 ALA A CA 1
ATOM 1360 C C . ALA A 1 188 ? 15.046 -10.720 -2.606 1.00 88.50 188 ALA A C 1
ATOM 1362 O O . ALA A 1 188 ? 15.462 -11.139 -3.693 1.00 88.50 188 ALA A O 1
ATOM 1363 N N . TYR A 1 189 ? 13.884 -10.075 -2.478 1.00 89.12 189 TYR A N 1
ATOM 1364 C CA . TYR A 1 189 ? 13.000 -9.811 -3.590 1.00 89.12 189 TYR A CA 1
ATOM 1365 C C . TYR A 1 189 ? 13.651 -8.779 -4.503 1.00 89.12 189 TYR A C 1
ATOM 1367 O O . TYR A 1 189 ? 14.069 -7.701 -4.085 1.00 89.12 189 TYR A O 1
ATOM 1375 N N . VAL A 1 190 ? 13.756 -9.139 -5.775 1.00 90.06 190 VAL A N 1
ATOM 1376 C CA . VAL A 1 190 ? 14.277 -8.266 -6.817 1.00 90.06 190 VAL A CA 1
ATOM 1377 C C . VAL A 1 190 ? 13.158 -8.075 -7.814 1.00 90.06 190 VAL A C 1
ATOM 1379 O O . VAL A 1 190 ? 12.625 -9.064 -8.325 1.00 90.06 190 VAL A O 1
ATOM 1382 N N . ASP A 1 191 ? 12.842 -6.815 -8.092 1.00 93.75 191 ASP A N 1
ATOM 1383 C CA . ASP A 1 191 ? 11.880 -6.435 -9.117 1.00 93.75 191 ASP A CA 1
ATOM 1384 C C . ASP A 1 191 ? 12.192 -7.164 -10.422 1.00 93.75 191 ASP A C 1
ATOM 1386 O O . ASP A 1 191 ? 13.356 -7.367 -10.778 1.00 93.75 191 ASP A O 1
ATOM 1390 N N . ASN A 1 192 ? 11.165 -7.599 -11.141 1.00 94.94 192 ASN A N 1
ATOM 1391 C CA . ASN A 1 192 ? 11.359 -8.380 -12.353 1.00 94.94 192 ASN A CA 1
ATOM 1392 C C . ASN A 1 192 ? 10.242 -8.159 -13.366 1.00 94.94 192 ASN A C 1
ATOM 1394 O O . ASN A 1 192 ? 9.076 -7.987 -13.020 1.00 94.94 192 ASN A O 1
ATOM 1398 N N . CYS A 1 193 ? 10.581 -8.281 -14.647 1.00 96.94 193 CYS A N 1
ATOM 1399 C CA . CYS A 1 193 ? 9.573 -8.374 -15.695 1.00 96.94 193 CYS A CA 1
ATOM 1400 C C . CYS A 1 193 ? 8.945 -9.766 -15.701 1.00 96.94 193 CYS A C 1
ATOM 1402 O O . CYS A 1 193 ? 9.643 -10.779 -15.800 1.00 96.94 193 CYS A O 1
ATOM 1404 N N . VAL A 1 194 ? 7.621 -9.823 -15.593 1.00 96.12 194 VAL A N 1
ATOM 1405 C CA . VAL A 1 194 ? 6.849 -11.054 -15.817 1.00 96.12 194 VAL A CA 1
ATOM 1406 C C . VAL A 1 194 ? 6.747 -11.320 -17.313 1.00 96.12 194 VAL A C 1
ATOM 1408 O O . VAL A 1 194 ? 6.913 -12.452 -17.771 1.00 96.12 194 VAL A O 1
ATOM 1411 N N . ASP A 1 195 ? 6.514 -10.255 -18.073 1.00 96.38 195 ASP A N 1
ATOM 1412 C CA . ASP A 1 195 ? 6.562 -10.218 -19.525 1.00 96.38 195 ASP A CA 1
ATOM 1413 C C . ASP A 1 195 ? 6.975 -8.812 -19.998 1.00 96.38 195 ASP A C 1
ATOM 1415 O O . ASP A 1 195 ? 7.470 -8.010 -19.213 1.00 96.38 195 ASP A O 1
ATOM 1419 N N . SER A 1 196 ? 6.828 -8.521 -21.293 1.00 96.06 196 SER A N 1
ATOM 1420 C CA . SER A 1 196 ? 7.238 -7.234 -21.862 1.00 96.06 196 SER A CA 1
ATOM 1421 C C . SER A 1 196 ? 6.404 -6.038 -21.396 1.00 96.06 196 SER A C 1
ATOM 1423 O O . SER A 1 196 ? 6.835 -4.913 -21.603 1.00 96.06 196 SER A O 1
ATOM 1425 N N . ASP A 1 197 ? 5.209 -6.244 -20.844 1.00 97.00 197 ASP A N 1
ATOM 1426 C CA . ASP A 1 197 ? 4.340 -5.172 -20.345 1.00 97.00 197 ASP A CA 1
ATOM 1427 C C . ASP A 1 197 ? 4.211 -5.195 -18.819 1.00 97.00 197 ASP A C 1
ATOM 1429 O O . ASP A 1 197 ? 4.029 -4.150 -18.212 1.00 97.00 197 ASP A O 1
ATOM 1433 N N . VAL A 1 198 ? 4.319 -6.353 -18.172 1.00 97.50 198 VAL A N 1
ATOM 1434 C CA . VAL A 1 198 ? 4.073 -6.473 -16.732 1.00 97.50 198 VAL A CA 1
ATOM 1435 C C . VAL A 1 198 ? 5.375 -6.477 -15.937 1.00 97.50 198 VAL A C 1
ATOM 1437 O O . VAL A 1 198 ? 6.181 -7.404 -16.058 1.00 97.50 198 VAL A O 1
ATOM 1440 N N . ILE A 1 199 ? 5.529 -5.488 -15.056 1.00 96.75 199 ILE A N 1
ATOM 1441 C CA . ILE A 1 199 ? 6.552 -5.471 -14.007 1.00 96.75 199 ILE A CA 1
ATOM 1442 C C . ILE A 1 199 ? 5.970 -6.020 -12.706 1.00 96.75 199 ILE A C 1
ATOM 1444 O O . ILE A 1 199 ? 4.816 -5.745 -12.379 1.00 96.75 199 ILE A O 1
ATOM 1448 N N . GLN A 1 200 ? 6.761 -6.785 -11.960 1.00 97.06 200 GLN A N 1
ATOM 1449 C CA . GLN A 1 200 ? 6.509 -7.085 -10.559 1.00 97.06 200 GLN A CA 1
ATOM 1450 C C . GLN A 1 200 ? 7.547 -6.405 -9.678 1.00 97.06 200 GLN A C 1
ATOM 1452 O O . GLN A 1 200 ? 8.730 -6.399 -10.011 1.00 97.06 200 GLN A O 1
ATOM 1457 N N . PHE A 1 201 ? 7.078 -5.831 -8.578 1.00 94.69 201 PHE A N 1
ATOM 1458 C CA . PHE A 1 201 ? 7.897 -5.096 -7.624 1.00 94.69 201 PHE A CA 1
ATOM 1459 C C . PHE A 1 201 ? 7.288 -5.161 -6.225 1.00 94.69 201 PHE A C 1
ATOM 1461 O O . PHE A 1 201 ? 6.122 -5.539 -6.049 1.00 94.69 201 PHE A O 1
ATOM 1468 N N . CYS A 1 202 ? 8.083 -4.792 -5.228 1.00 95.56 202 CYS A N 1
ATOM 1469 C CA . CYS A 1 202 ? 7.637 -4.715 -3.844 1.00 95.56 202 CYS A CA 1
ATOM 1470 C C . CYS A 1 202 ? 7.013 -3.358 -3.514 1.00 95.56 202 CYS A C 1
ATOM 1472 O O . CYS A 1 202 ? 7.596 -2.307 -3.774 1.00 95.56 202 CYS A O 1
ATOM 1474 N N . LYS A 1 203 ? 5.812 -3.380 -2.932 1.00 94.31 203 LYS A N 1
ATOM 1475 C CA . LYS A 1 203 ? 5.094 -2.185 -2.482 1.00 94.31 203 LYS A CA 1
ATOM 1476 C C . LYS A 1 203 ? 4.272 -2.515 -1.243 1.00 94.31 203 LYS A C 1
ATOM 1478 O O . LYS A 1 203 ? 3.494 -3.463 -1.283 1.00 94.31 203 LYS A O 1
ATOM 1483 N N . PHE A 1 204 ? 4.402 -1.716 -0.183 1.00 93.69 204 PHE A N 1
ATOM 1484 C CA . PHE A 1 204 ? 3.677 -1.910 1.081 1.00 93.69 204 PHE A CA 1
ATOM 1485 C C . PHE A 1 204 ? 3.754 -3.367 1.577 1.00 93.69 204 PHE A C 1
ATOM 1487 O O . PHE A 1 204 ? 2.730 -4.047 1.695 1.00 93.69 204 PHE A O 1
ATOM 1494 N N . ASP A 1 205 ? 4.982 -3.872 1.708 1.00 92.62 205 ASP A N 1
ATOM 1495 C CA . ASP A 1 205 ? 5.330 -5.253 2.061 1.00 92.62 205 ASP A CA 1
ATOM 1496 C C . ASP A 1 205 ? 4.669 -6.369 1.235 1.00 92.62 205 ASP A C 1
ATOM 1498 O O . ASP A 1 205 ? 4.651 -7.537 1.637 1.00 92.62 205 ASP A O 1
ATOM 1502 N N . LYS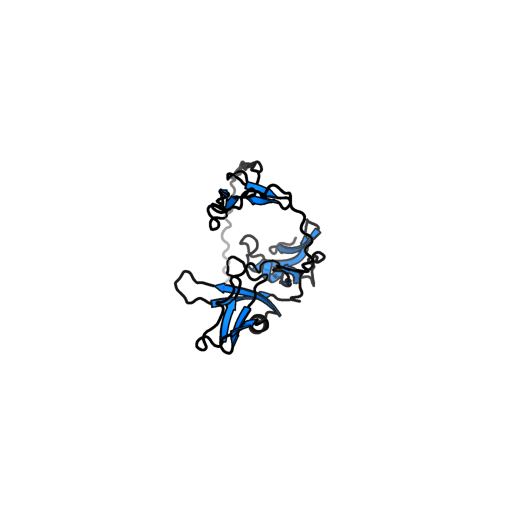 A 1 206 ? 4.135 -6.060 0.048 1.00 95.19 206 LYS A N 1
ATOM 1503 C CA . LYS A 1 206 ? 3.531 -7.049 -0.848 1.00 95.19 206 LYS A CA 1
ATOM 1504 C C . LYS A 1 206 ? 4.112 -6.983 -2.251 1.00 95.19 206 LYS A C 1
ATOM 1506 O O . LYS A 1 206 ? 4.300 -5.917 -2.833 1.00 95.19 206 LYS A O 1
ATOM 1511 N N . VAL A 1 207 ? 4.312 -8.161 -2.833 1.00 96.25 207 VAL A N 1
ATOM 1512 C CA . VAL A 1 207 ? 4.654 -8.314 -4.244 1.00 96.25 207 VAL A CA 1
ATOM 1513 C C . VAL A 1 207 ? 3.426 -7.982 -5.084 1.00 96.25 207 VAL A C 1
ATOM 1515 O O . VAL A 1 207 ? 2.420 -8.702 -5.064 1.00 96.25 207 VAL A O 1
ATOM 1518 N N . THR A 1 208 ? 3.530 -6.906 -5.853 1.00 96.94 208 THR A N 1
ATOM 1519 C CA . THR A 1 208 ? 2.502 -6.443 -6.782 1.00 96.94 208 THR A CA 1
ATOM 1520 C C . THR A 1 208 ? 2.983 -6.543 -8.216 1.00 96.94 208 THR A C 1
ATOM 1522 O O . THR A 1 208 ? 4.176 -6.612 -8.483 1.00 96.94 208 THR A O 1
ATOM 1525 N N . ALA A 1 209 ? 2.039 -6.538 -9.144 1.00 96.56 209 ALA A N 1
ATOM 1526 C CA . ALA A 1 209 ? 2.253 -6.414 -10.569 1.00 96.56 209 ALA A CA 1
ATOM 1527 C C . ALA A 1 209 ? 1.575 -5.143 -11.093 1.00 96.56 209 ALA A C 1
ATOM 1529 O O . ALA A 1 209 ? 0.471 -4.806 -10.656 1.00 96.56 209 ALA A O 1
ATOM 1530 N N . ASP A 1 210 ? 2.200 -4.476 -12.059 1.00 95.56 210 ASP A N 1
ATOM 1531 C CA . ASP A 1 210 ? 1.579 -3.388 -12.815 1.00 95.56 210 ASP A CA 1
ATOM 1532 C C . ASP A 1 210 ? 1.943 -3.468 -14.304 1.00 95.56 210 ASP A C 1
ATOM 1534 O O . ASP A 1 210 ? 2.952 -4.059 -14.685 1.00 95.56 210 ASP A O 1
ATOM 1538 N N . SER A 1 211 ? 1.094 -2.887 -15.151 1.00 95.88 211 SER A N 1
ATOM 1539 C CA . SER A 1 211 ? 1.325 -2.737 -16.587 1.00 95.88 211 SER A CA 1
ATOM 1540 C C . SER A 1 211 ? 2.132 -1.470 -16.837 1.00 95.88 211 SER A C 1
ATOM 1542 O O . SER A 1 211 ? 1.668 -0.358 -16.571 1.00 95.88 211 SER A O 1
ATOM 1544 N N . CYS A 1 212 ? 3.318 -1.632 -17.411 1.00 95.81 212 CYS A N 1
ATOM 1545 C CA . CYS A 1 212 ? 4.167 -0.540 -17.845 1.00 95.81 212 CYS A CA 1
ATOM 1546 C C . CYS A 1 212 ? 3.480 0.316 -18.904 1.00 95.81 212 CYS A C 1
ATOM 1548 O O . CYS A 1 212 ? 3.573 1.536 -18.833 1.00 95.81 212 CYS A O 1
ATOM 1550 N N . GLN A 1 213 ? 2.716 -0.265 -19.833 1.00 95.75 213 GLN A N 1
ATOM 1551 C CA . GLN A 1 213 ? 1.914 0.512 -20.774 1.00 95.75 213 GLN A CA 1
ATOM 1552 C C . GLN A 1 213 ? 0.909 1.410 -20.046 1.00 95.75 213 GLN A C 1
ATOM 1554 O O . GLN A 1 213 ? 0.776 2.590 -20.382 1.00 95.75 213 GLN A O 1
ATOM 1559 N N . ARG A 1 214 ? 0.197 0.872 -19.049 1.00 94.31 214 ARG A N 1
ATOM 1560 C CA . ARG A 1 214 ? -0.768 1.648 -18.262 1.00 94.31 214 ARG A CA 1
ATOM 1561 C C . ARG A 1 214 ? -0.067 2.762 -17.490 1.00 94.31 214 ARG A C 1
ATOM 1563 O O . ARG A 1 214 ? -0.487 3.910 -17.620 1.00 94.31 214 ARG A O 1
ATOM 1570 N N . PHE A 1 215 ? 0.998 2.429 -16.765 1.00 92.69 215 PHE A N 1
ATOM 1571 C CA . PHE A 1 215 ? 1.807 3.365 -15.985 1.00 92.69 215 PHE A CA 1
ATOM 1572 C C . PHE A 1 215 ? 2.371 4.501 -16.849 1.00 92.69 215 PHE A C 1
ATOM 1574 O O . PHE A 1 215 ? 2.161 5.673 -16.559 1.00 92.69 215 PHE A O 1
ATOM 1581 N N . CYS A 1 216 ? 2.998 4.179 -17.979 1.00 93.81 216 CYS A N 1
ATOM 1582 C CA . CYS A 1 216 ? 3.560 5.181 -18.882 1.00 93.81 216 CYS A CA 1
ATOM 1583 C C . CYS A 1 216 ? 2.476 6.087 -19.492 1.00 93.81 216 CYS A C 1
ATOM 1585 O O . CYS A 1 216 ? 2.690 7.286 -19.665 1.00 93.81 216 CYS A O 1
ATOM 1587 N N . SER A 1 217 ? 1.285 5.548 -19.774 1.00 93.94 217 SER A N 1
ATOM 1588 C CA . SER A 1 217 ? 0.177 6.318 -20.356 1.00 93.94 217 SER A CA 1
ATOM 1589 C C . SER A 1 217 ? -0.636 7.148 -19.353 1.00 93.94 217 SER A C 1
ATOM 1591 O O . SER A 1 217 ? -1.416 8.004 -19.777 1.00 93.94 217 SER A O 1
ATOM 1593 N N . SER A 1 218 ? -0.485 6.919 -18.041 1.00 90.94 218 SER A N 1
ATOM 1594 C CA . SER A 1 218 ? -1.247 7.639 -17.007 1.00 90.94 218 SER A CA 1
ATOM 1595 C C . SER A 1 218 ? -0.776 9.085 -16.833 1.00 90.94 218 SER A C 1
ATOM 1597 O O . SER A 1 218 ? -1.548 9.940 -16.397 1.00 90.94 218 SER A O 1
ATOM 1599 N N . GLY A 1 219 ? 0.475 9.370 -17.206 1.00 82.75 219 GLY A N 1
ATOM 1600 C CA . GLY A 1 219 ?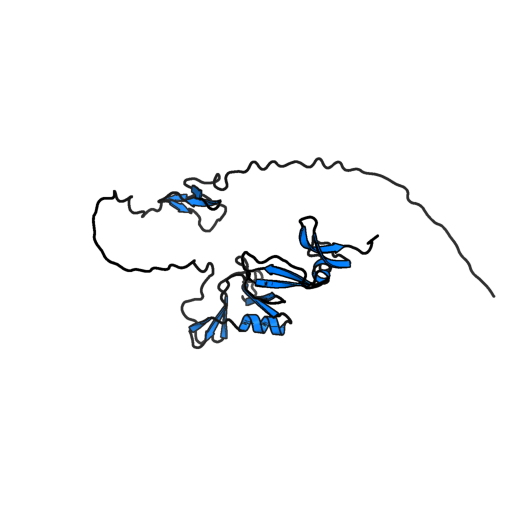 1.122 10.652 -16.949 1.00 82.75 219 GLY A CA 1
ATOM 1601 C C . GLY A 1 219 ? 1.580 10.832 -15.504 1.00 82.75 219 GLY A C 1
ATOM 1602 O O . GLY A 1 219 ? 1.927 11.943 -15.116 1.00 82.75 219 GLY A O 1
ATOM 1603 N N . GLU A 1 220 ? 1.584 9.765 -14.703 1.00 80.75 220 GLU A N 1
ATOM 1604 C CA . GLU A 1 220 ? 2.113 9.792 -13.334 1.00 80.75 220 GLU A CA 1
ATOM 1605 C C . GLU A 1 220 ? 3.636 9.967 -13.311 1.00 80.75 220 GLU A C 1
ATOM 1607 O O . GLU A 1 220 ? 4.171 10.565 -12.378 1.00 80.75 220 GLU A O 1
ATOM 1612 N N . LEU A 1 221 ? 4.325 9.521 -14.367 1.00 81.00 221 LEU A N 1
ATOM 1613 C CA . LEU A 1 221 ? 5.749 9.764 -14.567 1.00 81.00 221 LEU A CA 1
ATOM 1614 C C . LEU A 1 221 ? 5.956 11.194 -15.099 1.00 81.00 221 LEU A C 1
ATOM 1616 O O . LEU A 1 221 ? 5.668 11.498 -16.255 1.00 81.00 221 LEU A O 1
ATOM 1620 N N . ASP A 1 222 ? 6.410 12.096 -14.229 1.00 83.44 222 ASP A N 1
ATOM 1621 C CA . ASP A 1 222 ? 6.764 13.494 -14.533 1.00 83.44 222 ASP A CA 1
ATOM 1622 C C . ASP A 1 222 ? 5.630 14.388 -15.077 1.00 83.44 222 ASP A C 1
ATOM 1624 O O . ASP A 1 222 ? 5.873 15.494 -15.573 1.00 83.44 222 ASP A O 1
ATOM 1628 N N . GLY A 1 223 ? 4.372 13.953 -14.970 1.00 85.81 223 GLY A N 1
ATOM 1629 C CA . GLY A 1 223 ? 3.229 14.684 -15.524 1.00 85.81 223 GLY A CA 1
ATOM 1630 C C . GLY A 1 223 ? 3.087 14.543 -17.043 1.00 85.81 223 GLY A C 1
ATOM 1631 O O . GLY A 1 223 ? 2.324 15.301 -17.653 1.00 85.81 223 GLY A O 1
ATOM 1632 N N . VAL A 1 224 ? 3.827 13.619 -17.667 1.00 87.50 224 VAL A N 1
ATOM 1633 C CA . VAL A 1 224 ? 3.839 13.400 -19.118 1.00 87.50 224 VAL A CA 1
ATOM 1634 C C . VAL A 1 224 ? 3.302 12.010 -19.424 1.00 87.50 224 VAL A C 1
ATOM 1636 O O . VAL A 1 224 ? 3.855 11.007 -18.991 1.00 87.50 224 VAL A O 1
ATOM 1639 N N . ALA A 1 225 ? 2.206 11.949 -20.179 1.00 90.94 225 ALA A N 1
ATOM 1640 C CA . ALA A 1 225 ? 1.676 10.687 -20.676 1.00 90.94 225 ALA A CA 1
ATOM 1641 C C . ALA A 1 225 ? 2.459 10.256 -21.919 1.00 90.94 225 ALA A C 1
ATOM 1643 O O . ALA A 1 225 ? 2.471 10.982 -22.914 1.00 90.94 225 ALA A O 1
ATOM 1644 N N . TYR A 1 226 ? 3.058 9.072 -21.849 1.00 92.44 226 TYR A N 1
ATOM 1645 C CA . TYR A 1 226 ? 3.792 8.454 -22.942 1.00 92.44 226 TYR A CA 1
ATOM 1646 C C . TYR A 1 226 ? 2.900 7.507 -23.745 1.00 92.44 226 TYR A C 1
ATOM 1648 O O . TYR A 1 226 ? 1.975 6.882 -23.217 1.00 92.44 226 TYR A O 1
ATOM 1656 N N . GLU A 1 227 ? 3.185 7.376 -25.040 1.00 93.62 227 GLU A N 1
ATOM 1657 C CA . GLU A 1 227 ? 2.421 6.481 -25.919 1.00 93.62 227 GLU A CA 1
ATOM 1658 C C . GLU A 1 227 ? 2.694 4.997 -25.653 1.00 93.62 227 GLU A C 1
ATOM 1660 O O . GLU A 1 227 ? 1.798 4.168 -25.831 1.00 93.62 227 GLU A O 1
ATOM 1665 N N . PHE A 1 228 ? 3.911 4.660 -25.224 1.00 93.62 228 PHE A N 1
ATOM 1666 C CA . PHE A 1 228 ? 4.350 3.285 -25.029 1.00 93.62 228 PHE A CA 1
ATOM 1667 C C . PHE A 1 228 ? 5.021 3.095 -23.674 1.00 93.62 228 PHE A C 1
ATOM 1669 O O . PHE A 1 228 ? 5.750 3.968 -23.198 1.00 93.62 228 PHE A O 1
ATOM 1676 N N . GLY A 1 229 ? 4.794 1.918 -23.096 1.00 94.81 229 GLY A N 1
ATOM 1677 C CA . GLY A 1 229 ? 5.514 1.429 -21.933 1.00 94.81 229 GLY A CA 1
ATOM 1678 C C . GLY A 1 229 ? 5.884 -0.038 -22.094 1.00 94.81 229 GLY A C 1
ATOM 1679 O O . GLY A 1 229 ? 5.085 -0.824 -22.602 1.00 94.81 229 GLY A O 1
ATOM 1680 N N . ALA A 1 230 ? 7.085 -0.408 -21.662 1.00 96.31 230 ALA A N 1
ATOM 1681 C CA . ALA A 1 230 ? 7.490 -1.804 -21.548 1.00 96.31 230 ALA A CA 1
ATOM 1682 C C . ALA A 1 230 ? 8.345 -2.027 -20.309 1.00 96.31 230 ALA A C 1
ATOM 1684 O O . ALA A 1 230 ? 9.090 -1.143 -19.888 1.00 96.31 230 ALA A O 1
ATOM 1685 N N . CYS A 1 231 ? 8.255 -3.231 -19.762 1.00 97.31 231 CYS A N 1
ATOM 1686 C CA . CYS A 1 231 ? 9.158 -3.675 -18.722 1.00 97.31 231 CYS A CA 1
ATOM 1687 C C . CYS A 1 231 ? 10.476 -4.130 -19.358 1.00 97.31 231 CYS A C 1
ATOM 1689 O O . CYS A 1 231 ? 10.484 -5.040 -20.193 1.00 97.31 231 CYS A O 1
ATOM 1691 N N . ASP A 1 232 ? 11.584 -3.506 -18.963 1.00 96.38 232 ASP A N 1
ATOM 1692 C CA . ASP A 1 232 ? 12.934 -3.911 -19.362 1.00 96.38 232 ASP A CA 1
ATOM 1693 C C . ASP A 1 232 ? 13.961 -3.461 -18.307 1.00 96.38 232 ASP A C 1
ATOM 1695 O O . ASP A 1 232 ? 13.618 -2.872 -17.281 1.00 96.38 232 ASP A O 1
ATOM 1699 N N . ILE A 1 233 ? 15.233 -3.764 -18.543 1.00 94.12 233 ILE A N 1
ATOM 1700 C CA . ILE A 1 233 ? 16.344 -3.353 -17.690 1.00 94.12 233 ILE A CA 1
ATOM 1701 C C . ILE A 1 233 ? 16.738 -1.906 -18.024 1.00 94.12 233 ILE A C 1
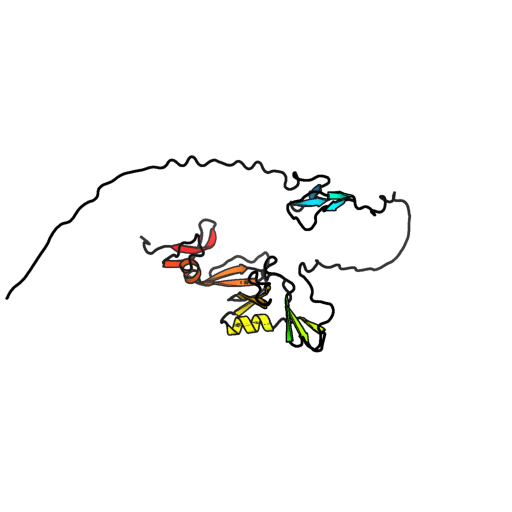ATOM 1703 O O . ILE A 1 233 ? 17.092 -1.597 -19.163 1.00 94.12 233 ILE A O 1
ATOM 1707 N N . GLY A 1 234 ? 16.700 -1.033 -17.017 1.00 90.06 234 GLY A N 1
ATOM 1708 C CA . GLY A 1 234 ? 17.125 0.361 -17.103 1.00 90.06 234 GLY A CA 1
ATOM 1709 C C . GLY A 1 234 ? 18.646 0.548 -17.092 1.00 90.06 234 GLY A C 1
ATOM 1710 O O . GLY A 1 234 ? 19.433 -0.398 -16.996 1.00 90.06 234 GLY A O 1
ATOM 1711 N N . ASP A 1 235 ? 19.078 1.809 -17.165 1.00 85.19 235 ASP A N 1
ATOM 1712 C CA . ASP A 1 235 ? 20.501 2.188 -17.193 1.00 85.19 235 ASP A CA 1
ATOM 1713 C C . ASP A 1 235 ? 21.258 1.827 -15.899 1.00 85.19 235 ASP A C 1
ATOM 1715 O O . ASP A 1 235 ? 22.483 1.678 -15.897 1.00 85.19 235 ASP A O 1
ATOM 1719 N N . ASP A 1 236 ? 20.533 1.657 -14.798 1.00 88.12 236 ASP A N 1
ATOM 1720 C CA . ASP A 1 236 ? 21.025 1.219 -13.491 1.00 88.12 236 ASP A CA 1
ATOM 1721 C C . ASP A 1 236 ? 21.100 -0.311 -13.347 1.00 88.12 236 ASP A C 1
ATOM 1723 O O . ASP A 1 236 ? 21.516 -0.817 -12.307 1.00 88.12 236 ASP A O 1
ATOM 1727 N N . SER A 1 237 ? 20.777 -1.055 -14.410 1.00 87.69 237 SER A N 1
ATOM 1728 C CA . SER A 1 237 ? 20.670 -2.517 -14.406 1.00 87.69 237 SER A CA 1
ATOM 1729 C C . SER A 1 237 ? 19.553 -3.072 -13.510 1.00 87.69 237 SER A C 1
ATOM 1731 O O . SER A 1 237 ? 19.594 -4.257 -13.169 1.00 87.69 237 SER A O 1
ATOM 1733 N N . LEU A 1 238 ? 18.557 -2.254 -13.156 1.00 89.88 238 LEU A N 1
ATOM 1734 C CA . LEU A 1 238 ? 17.344 -2.680 -12.459 1.00 89.88 238 LEU A CA 1
ATOM 1735 C C . LEU A 1 238 ? 16.184 -2.830 -13.447 1.00 89.88 238 LEU A C 1
ATOM 1737 O O . LEU A 1 238 ? 16.153 -2.183 -14.495 1.00 89.88 238 LEU A O 1
ATOM 1741 N N . TYR A 1 239 ? 15.232 -3.707 -13.134 1.00 93.88 239 TYR A N 1
ATOM 1742 C CA . TYR A 1 239 ? 14.006 -3.813 -13.920 1.00 93.88 239 TYR A CA 1
ATOM 1743 C C . TYR A 1 239 ? 13.117 -2.603 -13.647 1.00 93.88 239 TYR A C 1
ATOM 1745 O O . TYR A 1 239 ? 12.901 -2.233 -12.498 1.00 93.88 239 TYR A O 1
ATOM 1753 N N . THR A 1 240 ? 12.610 -1.981 -14.704 1.00 93.88 240 THR A N 1
ATOM 1754 C CA . THR A 1 240 ? 11.790 -0.775 -14.608 1.00 93.88 240 THR A CA 1
ATOM 1755 C C . THR A 1 240 ? 10.839 -0.669 -15.797 1.00 93.88 240 THR A C 1
ATOM 1757 O O . THR A 1 240 ? 11.006 -1.344 -16.817 1.00 93.88 240 THR A O 1
ATOM 1760 N N . CYS A 1 241 ? 9.828 0.189 -15.678 1.00 94.19 241 CYS A N 1
ATOM 1761 C CA . CYS A 1 241 ? 8.987 0.553 -16.807 1.00 94.19 241 CYS A CA 1
ATOM 1762 C C . CYS A 1 241 ? 9.676 1.636 -17.638 1.00 94.19 241 CYS A C 1
ATOM 1764 O O . CYS A 1 241 ? 9.756 2.797 -17.239 1.00 94.19 241 CYS A O 1
ATOM 1766 N N . LEU A 1 242 ? 10.150 1.255 -18.821 1.00 94.00 242 LEU A N 1
ATOM 1767 C CA . LEU A 1 242 ? 10.658 2.190 -19.812 1.00 94.00 242 LEU A CA 1
ATOM 1768 C C . LEU A 1 242 ? 9.477 2.829 -20.543 1.00 94.00 242 LEU A C 1
ATOM 1770 O O . LEU A 1 242 ? 8.659 2.121 -21.129 1.00 94.00 242 LEU A O 1
ATOM 1774 N N . CYS A 1 243 ? 9.411 4.160 -20.525 1.00 93.81 243 CYS A N 1
ATOM 1775 C CA . CYS A 1 243 ? 8.365 4.941 -21.180 1.00 93.81 243 CYS A CA 1
ATOM 1776 C C . CYS A 1 243 ? 8.935 5.743 -22.352 1.00 93.81 243 CYS A C 1
ATOM 1778 O O . CYS A 1 243 ? 9.993 6.365 -22.228 1.00 93.81 243 CYS A O 1
ATOM 1780 N N . TRP A 1 244 ? 8.245 5.753 -23.493 1.00 92.94 244 TRP A N 1
ATOM 1781 C CA . TRP A 1 244 ? 8.657 6.550 -24.648 1.00 92.94 244 TRP A CA 1
ATOM 1782 C C . TRP A 1 244 ? 7.476 6.974 -25.522 1.00 92.94 244 TRP A C 1
ATOM 1784 O O . TRP A 1 244 ? 6.467 6.276 -25.644 1.00 92.94 244 TRP A O 1
ATOM 1794 N N . ASP A 1 245 ? 7.632 8.126 -26.169 1.00 90.38 245 ASP A N 1
ATOM 1795 C CA . ASP A 1 245 ? 6.731 8.577 -27.227 1.00 90.38 245 ASP A CA 1
ATOM 1796 C C . ASP A 1 245 ? 7.127 7.936 -28.556 1.00 90.38 245 ASP A C 1
ATOM 1798 O O . ASP A 1 245 ? 8.304 7.641 -28.786 1.00 90.38 245 ASP A O 1
ATOM 1802 N N . GLY A 1 246 ? 6.147 7.684 -29.426 1.00 72.19 246 GLY A N 1
ATOM 1803 C CA . GLY A 1 246 ? 6.314 7.021 -30.713 1.00 72.19 246 GLY A CA 1
ATOM 1804 C C . GLY A 1 246 ? 7.160 7.800 -31.719 1.00 72.19 246 GLY A C 1
ATOM 1805 O O . GLY A 1 246 ? 6.646 8.249 -32.730 1.00 72.19 246 GLY A O 1
ATOM 1806 N N . ASP A 1 247 ? 8.465 7.873 -31.477 1.00 65.50 247 ASP A N 1
ATOM 1807 C CA . ASP A 1 247 ? 9.524 8.119 -32.454 1.00 65.50 247 ASP A CA 1
ATOM 1808 C C . ASP A 1 247 ? 10.733 7.226 -32.097 1.00 65.50 247 ASP A C 1
ATOM 1810 O O . ASP A 1 247 ? 11.872 7.677 -31.973 1.00 65.50 247 ASP A O 1
ATOM 1814 N N . ALA A 1 248 ? 10.489 5.923 -31.907 1.00 49.72 248 ALA A N 1
ATOM 1815 C CA . ALA A 1 248 ? 11.551 4.922 -31.830 1.00 49.72 248 ALA A CA 1
ATOM 1816 C C . ALA A 1 248 ? 12.195 4.760 -33.222 1.00 49.72 248 ALA A C 1
ATOM 1818 O O . ALA A 1 248 ? 11.714 3.997 -34.066 1.00 49.72 248 ALA A O 1
ATOM 1819 N N . GLY A 1 249 ? 13.239 5.551 -33.479 1.00 44.88 249 GLY A N 1
ATOM 1820 C CA . GLY A 1 249 ? 14.148 5.422 -34.622 1.00 44.88 249 GLY A CA 1
ATOM 1821 C C . GLY A 1 249 ? 15.386 4.609 -34.283 1.00 44.88 249 GLY A C 1
ATOM 1822 O O . GLY A 1 249 ? 15.980 4.878 -33.218 1.00 44.88 249 GLY A O 1
#